Protein AF-A0AAE9DMU1-F1 (afdb_monomer_lite)

Radius of gyration: 23.99 Å; chains: 1; bounding box: 68×80×58 Å

InterPro domains:
  IPR036420 BRCT domain superfamily [G3DSA:3.40.50.10190] (136-250)

Structure (mmCIF, N/CA/C/O backbone):
data_AF-A0AAE9DMU1-F1
#
_entry.id   AF-A0AAE9DMU1-F1
#
loop_
_atom_site.group_PDB
_atom_site.id
_atom_site.type_symbol
_atom_site.label_atom_id
_atom_site.label_alt_id
_atom_site.label_comp_id
_atom_site.label_asym_id
_atom_site.label_entity_id
_atom_site.label_seq_id
_atom_site.pdbx_PDB_ins_code
_atom_site.Cartn_x
_atom_site.Cartn_y
_atom_site.Cartn_z
_atom_site.occupancy
_atom_site.B_iso_or_equiv
_atom_site.auth_seq_id
_atom_site.auth_comp_id
_atom_site.auth_asym_id
_atom_site.auth_atom_id
_atom_site.pdbx_PDB_model_num
ATOM 1 N N . MET A 1 1 ? 29.913 2.853 -3.279 1.00 43.22 1 MET A N 1
ATOM 2 C CA . MET A 1 1 ? 29.514 1.480 -3.676 1.00 43.22 1 MET A CA 1
ATOM 3 C C . MET A 1 1 ? 28.508 1.558 -4.819 1.00 43.22 1 MET A C 1
ATOM 5 O O . MET A 1 1 ? 27.731 2.508 -4.817 1.00 43.22 1 MET A O 1
ATOM 9 N N . PRO A 1 2 ? 28.473 0.599 -5.762 1.00 55.91 2 PRO A N 1
ATOM 10 C CA . PRO A 1 2 ? 27.392 0.517 -6.746 1.00 55.91 2 PRO A CA 1
ATOM 11 C C . PRO A 1 2 ? 26.054 0.202 -6.055 1.00 55.91 2 PRO A C 1
ATOM 13 O O . PRO A 1 2 ? 25.999 -0.656 -5.173 1.00 55.91 2 PRO A O 1
ATOM 16 N N . ARG A 1 3 ? 24.965 0.873 -6.457 1.00 62.94 3 ARG A N 1
ATOM 17 C CA . ARG A 1 3 ? 23.624 0.640 -5.888 1.00 62.94 3 ARG A CA 1
ATOM 18 C C . ARG A 1 3 ? 23.168 -0.820 -6.133 1.00 62.94 3 ARG A C 1
ATOM 20 O O . ARG A 1 3 ? 23.298 -1.320 -7.261 1.00 62.94 3 ARG A O 1
ATOM 27 N N . PRO A 1 4 ? 22.603 -1.520 -5.128 1.00 76.00 4 PRO A N 1
ATOM 28 C CA . PRO A 1 4 ? 22.233 -2.935 -5.223 1.00 76.00 4 PRO A CA 1
ATOM 29 C C . PRO A 1 4 ? 20.878 -3.130 -5.925 1.00 76.00 4 PRO A C 1
ATOM 31 O O . PRO A 1 4 ? 19.905 -3.589 -5.332 1.00 76.00 4 PRO A O 1
ATOM 34 N N . TYR A 1 5 ? 20.795 -2.756 -7.202 1.00 87.56 5 TYR A N 1
ATOM 35 C CA . TYR A 1 5 ? 19.561 -2.873 -7.980 1.00 87.56 5 TYR A CA 1
ATOM 36 C C . TYR A 1 5 ? 19.026 -4.314 -8.040 1.00 87.56 5 TYR A C 1
ATOM 38 O O . TYR A 1 5 ? 19.740 -5.234 -8.443 1.00 87.56 5 TYR A O 1
ATOM 46 N N . LYS A 1 6 ? 17.743 -4.474 -7.705 1.00 95.06 6 LYS A N 1
ATOM 47 C CA . LYS A 1 6 ? 16.915 -5.661 -7.955 1.00 95.06 6 LYS A CA 1
ATOM 48 C C . LYS A 1 6 ? 15.568 -5.166 -8.463 1.00 95.06 6 LYS A C 1
ATOM 50 O O . LYS A 1 6 ? 14.914 -4.386 -7.774 1.00 95.06 6 LYS A O 1
ATOM 55 N N . ILE A 1 7 ? 15.180 -5.579 -9.662 1.00 96.00 7 ILE A N 1
ATOM 56 C CA . ILE A 1 7 ? 14.061 -4.989 -10.398 1.00 96.00 7 ILE A CA 1
ATOM 57 C C . ILE A 1 7 ? 13.009 -6.059 -10.654 1.00 96.00 7 ILE A C 1
ATOM 59 O O . ILE A 1 7 ? 13.339 -7.139 -11.135 1.00 96.00 7 ILE A O 1
ATOM 63 N N . LEU A 1 8 ? 11.748 -5.752 -10.367 1.00 98.00 8 LEU A N 1
ATOM 64 C CA . LEU A 1 8 ? 10.608 -6.555 -10.795 1.00 98.00 8 LEU A CA 1
ATOM 65 C C . LEU A 1 8 ? 9.917 -5.855 -11.966 1.00 98.00 8 LEU A C 1
ATOM 67 O O . LEU A 1 8 ? 9.305 -4.808 -11.778 1.00 98.00 8 LEU A O 1
ATOM 71 N N . ALA A 1 9 ? 9.973 -6.439 -13.160 1.00 97.75 9 ALA A N 1
ATOM 72 C CA . ALA A 1 9 ? 9.059 -6.094 -14.241 1.00 97.75 9 ALA A CA 1
ATOM 73 C C . ALA A 1 9 ? 7.752 -6.864 -14.019 1.00 97.75 9 ALA A C 1
ATOM 75 O O . ALA A 1 9 ? 7.707 -8.078 -14.219 1.00 97.75 9 ALA A O 1
ATOM 76 N N . VAL A 1 10 ? 6.702 -6.181 -13.554 1.00 97.38 10 VAL A N 1
ATOM 77 C CA . VAL A 1 10 ? 5.435 -6.819 -13.143 1.00 97.38 10 VAL A CA 1
ATOM 78 C C . VAL A 1 10 ? 4.794 -7.579 -14.300 1.00 97.38 10 VAL A C 1
ATOM 80 O O . VAL A 1 10 ? 4.334 -8.706 -14.124 1.00 97.38 10 VAL A O 1
ATOM 83 N N . ARG A 1 11 ? 4.823 -6.985 -15.495 1.00 95.88 11 ARG A N 1
ATOM 84 C CA . ARG A 1 11 ? 4.491 -7.660 -16.748 1.00 95.88 11 ARG A CA 1
ATOM 85 C C . ARG A 1 11 ? 5.746 -8.289 -17.356 1.00 95.88 11 ARG A C 1
ATOM 87 O O . ARG A 1 11 ? 6.745 -7.589 -17.517 1.00 95.88 11 ARG A O 1
ATOM 94 N N . PRO A 1 12 ? 5.721 -9.578 -17.737 1.00 93.81 12 PRO A N 1
ATOM 95 C CA . PRO A 1 12 ? 6.843 -10.197 -18.434 1.00 93.81 12 PRO A CA 1
ATOM 96 C C . PRO A 1 12 ? 6.955 -9.709 -19.887 1.00 93.81 12 PRO A C 1
ATOM 98 O O . PRO A 1 12 ? 8.005 -9.867 -20.502 1.00 93.81 12 PRO A O 1
ATOM 101 N N . ASP A 1 13 ? 5.890 -9.127 -20.439 1.00 93.44 13 ASP A N 1
ATOM 102 C CA . ASP A 1 13 ? 5.704 -8.726 -21.835 1.00 93.44 13 ASP A CA 1
ATOM 103 C C . ASP A 1 13 ? 5.772 -7.202 -22.057 1.00 93.44 13 ASP A C 1
ATOM 105 O O . ASP A 1 13 ? 5.478 -6.734 -23.151 1.00 93.44 13 ASP A O 1
ATOM 109 N N . CYS A 1 14 ? 6.206 -6.415 -21.063 1.00 92.69 14 CYS A N 1
ATOM 110 C CA . CYS A 1 14 ? 6.366 -4.960 -21.218 1.00 92.69 14 CYS A CA 1
ATOM 111 C C . CYS A 1 14 ? 7.484 -4.541 -22.194 1.00 92.69 14 CYS A C 1
ATOM 113 O O . CYS A 1 14 ? 7.560 -3.373 -22.555 1.00 92.69 14 CYS A O 1
ATOM 115 N N . LEU A 1 15 ? 8.321 -5.488 -22.636 1.00 94.12 15 LEU A N 1
ATOM 116 C CA . LEU A 1 15 ? 9.309 -5.338 -23.707 1.00 94.12 15 LEU A CA 1
ATOM 117 C C . LEU A 1 15 ? 9.320 -6.583 -24.602 1.00 94.12 15 LEU A C 1
ATOM 119 O O . LEU A 1 15 ? 9.148 -7.711 -24.116 1.00 94.12 15 LEU A O 1
ATOM 123 N N . THR A 1 16 ? 9.633 -6.397 -25.884 1.00 94.56 16 THR A N 1
ATOM 124 C CA . THR A 1 16 ? 9.900 -7.492 -26.833 1.00 94.56 16 THR A CA 1
ATOM 125 C C . THR A 1 16 ? 11.158 -8.289 -26.461 1.00 94.56 16 THR A C 1
ATOM 127 O O . THR A 1 16 ? 11.974 -7.883 -25.624 1.00 94.56 16 THR A O 1
ATOM 130 N N . THR A 1 17 ? 11.333 -9.455 -27.084 1.00 94.06 17 THR A N 1
ATOM 131 C CA . THR A 1 17 ? 12.520 -10.304 -26.899 1.00 94.06 17 THR A CA 1
ATOM 132 C C . THR A 1 17 ? 13.799 -9.596 -27.364 1.00 94.06 17 THR A C 1
ATOM 134 O O . THR A 1 17 ? 14.864 -9.768 -26.767 1.00 94.06 17 THR A O 1
ATOM 137 N N . GLU A 1 18 ? 13.683 -8.752 -28.383 1.00 94.38 18 GLU A N 1
ATOM 138 C CA . GLU A 1 18 ? 14.750 -7.994 -29.032 1.00 94.38 18 GLU A CA 1
ATOM 139 C C . GLU A 1 18 ? 15.183 -6.841 -28.123 1.00 94.38 18 GLU A C 1
ATOM 141 O O . GLU A 1 18 ? 16.350 -6.769 -27.736 1.00 94.38 18 GLU A O 1
ATOM 146 N N . GLN A 1 19 ? 14.226 -6.035 -27.648 1.00 94.69 19 GLN A N 1
ATOM 147 C CA . GLN A 1 19 ? 14.472 -4.983 -26.655 1.00 94.69 19 GLN A CA 1
ATOM 148 C C . GLN A 1 19 ? 15.127 -5.546 -25.382 1.00 94.69 19 GLN A C 1
ATOM 150 O O . GLN A 1 19 ? 16.132 -5.022 -24.904 1.00 94.69 19 GLN A O 1
ATOM 155 N N . LYS A 1 20 ? 14.649 -6.686 -24.862 1.00 94.25 20 LYS A N 1
ATOM 156 C CA . LYS A 1 20 ? 15.294 -7.355 -23.715 1.00 94.25 20 LYS A CA 1
ATOM 157 C C . LYS A 1 20 ? 16.748 -7.748 -23.994 1.00 94.25 20 LYS A C 1
ATOM 159 O O . LYS A 1 20 ? 17.564 -7.709 -23.073 1.00 94.25 20 LYS A O 1
ATOM 164 N N . LYS A 1 21 ? 17.101 -8.137 -25.226 1.00 93.19 21 LYS A N 1
ATOM 165 C CA . LYS A 1 21 ? 18.495 -8.438 -25.606 1.00 93.19 21 LYS A CA 1
ATOM 166 C C . LYS A 1 21 ? 19.355 -7.169 -25.651 1.00 93.19 21 LYS A C 1
ATOM 168 O O . LYS A 1 21 ? 20.509 -7.259 -25.228 1.00 93.19 21 LYS A O 1
ATOM 173 N N . MET A 1 22 ? 18.791 -6.035 -26.086 1.00 93.06 22 MET A N 1
ATOM 174 C CA . MET A 1 22 ? 19.455 -4.721 -26.126 1.00 93.06 22 MET A CA 1
ATOM 175 C C . MET A 1 22 ? 19.801 -4.182 -24.730 1.00 93.06 22 MET A C 1
ATOM 177 O O . MET A 1 22 ? 20.853 -3.568 -24.574 1.00 93.06 22 MET A O 1
ATOM 181 N N . ILE A 1 23 ? 18.993 -4.467 -23.695 1.00 91.38 23 ILE A N 1
ATOM 182 C CA . ILE A 1 23 ? 19.337 -4.086 -22.313 1.00 91.38 23 ILE A CA 1
ATOM 183 C C . ILE A 1 23 ? 20.716 -4.670 -21.930 1.00 91.38 23 ILE A C 1
ATOM 185 O O . ILE A 1 23 ? 20.892 -5.905 -21.964 1.00 91.38 23 ILE A O 1
ATOM 189 N N . PRO A 1 24 ? 21.673 -3.827 -21.474 1.00 88.44 24 PRO A N 1
ATOM 190 C CA . PRO A 1 24 ? 23.011 -4.258 -21.090 1.00 88.44 24 PRO A CA 1
ATOM 191 C C . PRO A 1 24 ? 22.994 -5.451 -20.137 1.00 88.44 24 PRO A C 1
ATOM 193 O O . PRO A 1 24 ? 22.255 -5.478 -19.149 1.00 88.44 24 PRO A O 1
ATOM 196 N N . ARG A 1 25 ? 23.861 -6.443 -20.382 1.00 90.38 25 ARG A N 1
ATOM 197 C CA . ARG A 1 25 ? 23.908 -7.701 -19.605 1.00 90.38 25 ARG A CA 1
ATOM 198 C C . ARG A 1 25 ? 24.050 -7.462 -18.091 1.00 90.38 25 ARG A C 1
ATOM 200 O O . ARG A 1 25 ? 23.514 -8.247 -17.307 1.00 90.38 25 ARG A O 1
ATOM 207 N N . ARG A 1 26 ? 24.725 -6.370 -17.689 1.00 88.06 26 ARG A N 1
ATOM 208 C CA . ARG A 1 26 ? 24.891 -5.916 -16.289 1.00 88.06 26 ARG A CA 1
ATOM 209 C C . ARG A 1 26 ? 23.573 -5.503 -15.617 1.00 88.06 26 ARG A C 1
ATOM 211 O O . ARG A 1 26 ? 23.426 -5.701 -14.414 1.00 88.06 26 ARG A O 1
ATOM 218 N N . ILE A 1 27 ? 22.630 -4.962 -16.391 1.00 89.19 27 ILE A N 1
ATOM 219 C CA . ILE A 1 27 ? 21.295 -4.533 -15.952 1.00 89.19 27 ILE A CA 1
ATOM 220 C C . ILE A 1 27 ? 20.307 -5.695 -16.070 1.00 89.19 27 ILE A C 1
ATOM 222 O O . ILE A 1 27 ? 19.664 -6.050 -15.088 1.00 89.19 27 ILE A O 1
ATOM 226 N N . ARG A 1 28 ? 20.242 -6.354 -17.236 1.00 92.06 28 ARG A N 1
ATOM 227 C CA . ARG A 1 28 ? 19.283 -7.438 -17.525 1.00 92.06 28 ARG A CA 1
ATOM 228 C C . ARG A 1 28 ? 19.310 -8.573 -16.495 1.00 92.06 28 ARG A C 1
ATOM 230 O O . ARG A 1 28 ? 18.257 -9.086 -16.137 1.00 92.06 28 ARG A O 1
ATOM 237 N N . ARG A 1 29 ? 20.490 -8.931 -15.973 1.00 92.69 29 ARG A N 1
ATOM 238 C CA . ARG A 1 29 ? 20.654 -9.939 -14.902 1.00 92.69 29 ARG A CA 1
ATOM 239 C C . ARG A 1 29 ? 20.000 -9.565 -13.562 1.00 92.69 29 ARG A C 1
ATOM 241 O O . ARG A 1 29 ? 19.886 -10.427 -12.700 1.00 92.69 29 ARG A O 1
ATOM 248 N N . LYS A 1 30 ? 19.610 -8.303 -13.373 1.00 93.12 30 LYS A N 1
ATOM 249 C CA . LYS A 1 30 ? 18.983 -7.774 -12.152 1.00 93.12 30 LYS A CA 1
ATOM 250 C C . LYS A 1 30 ? 17.455 -7.674 -12.257 1.00 93.12 30 LYS A C 1
ATOM 252 O O . LYS A 1 30 ? 16.833 -7.225 -11.297 1.00 93.12 30 LYS A O 1
ATOM 257 N N . ILE A 1 31 ? 16.868 -8.046 -13.400 1.00 95.50 31 ILE A N 1
ATOM 258 C CA . ILE A 1 31 ? 15.429 -7.944 -13.670 1.00 95.50 31 ILE A CA 1
ATOM 259 C C . ILE A 1 31 ? 14.771 -9.326 -13.557 1.00 95.50 31 ILE A C 1
ATOM 261 O O . ILE A 1 31 ? 15.077 -10.230 -14.336 1.00 95.50 31 ILE A O 1
ATOM 265 N N . THR A 1 32 ? 13.825 -9.463 -12.630 1.00 97.12 32 THR A N 1
ATOM 266 C CA . THR A 1 32 ? 12.819 -10.533 -12.623 1.00 97.12 32 THR A CA 1
ATOM 267 C C . THR A 1 32 ? 11.667 -10.125 -13.537 1.00 97.12 32 THR A C 1
ATOM 269 O O . THR A 1 32 ? 11.121 -9.033 -13.382 1.00 97.12 32 THR A O 1
ATOM 272 N N . TRP A 1 33 ? 11.275 -10.998 -14.465 1.00 96.75 33 TRP A N 1
ATOM 273 C CA . TRP A 1 33 ? 10.170 -10.763 -15.400 1.00 96.75 33 TRP A CA 1
ATOM 274 C C . TRP A 1 33 ? 8.922 -11.535 -14.966 1.00 96.75 33 TRP A C 1
ATOM 276 O O . TRP A 1 33 ? 8.970 -12.757 -14.832 1.00 96.75 33 TRP A O 1
ATOM 286 N N . GLY A 1 34 ? 7.809 -10.822 -14.794 1.00 96.88 34 GLY A N 1
ATOM 287 C CA . GLY A 1 34 ? 6.533 -11.362 -14.334 1.00 96.88 34 GLY A CA 1
ATOM 288 C C . GLY A 1 34 ? 6.413 -11.387 -12.807 1.00 96.88 34 GLY A C 1
ATOM 289 O O . GLY A 1 34 ? 7.148 -12.097 -12.119 1.00 96.88 34 GLY A O 1
ATOM 290 N N . TYR A 1 35 ? 5.438 -10.646 -12.279 1.00 96.75 35 TYR A N 1
ATOM 291 C CA . TYR A 1 35 ? 4.969 -10.813 -10.904 1.00 96.75 35 TYR A CA 1
ATOM 292 C C . TYR A 1 35 ? 4.235 -12.153 -10.746 1.00 96.75 35 TYR A C 1
ATOM 294 O O . TYR A 1 35 ? 3.553 -12.619 -11.661 1.00 96.75 35 TYR A O 1
ATOM 302 N N . LYS A 1 36 ? 4.350 -12.754 -9.561 1.00 94.44 36 LYS A N 1
ATOM 303 C CA . LYS A 1 36 ? 3.524 -13.882 -9.119 1.00 94.44 36 LYS A CA 1
ATOM 304 C C . LYS A 1 36 ? 2.911 -13.533 -7.759 1.00 94.44 36 LYS A C 1
ATOM 306 O O . LYS A 1 36 ? 3.605 -12.894 -6.962 1.00 94.44 36 LYS A O 1
ATOM 311 N N . PRO A 1 37 ? 1.675 -13.975 -7.460 1.00 89.31 37 PRO A N 1
ATOM 312 C CA . PRO A 1 37 ? 1.098 -13.847 -6.125 1.00 89.31 37 PRO A CA 1
ATOM 313 C C . PRO A 1 37 ? 2.065 -14.333 -5.038 1.00 89.31 37 PRO A C 1
ATOM 315 O O . PRO A 1 37 ? 2.832 -15.273 -5.257 1.00 89.31 37 PRO A O 1
ATOM 318 N N . ASN A 1 38 ? 2.025 -13.689 -3.872 1.00 86.94 38 ASN A N 1
ATOM 319 C CA . ASN A 1 38 ? 2.872 -13.987 -2.708 1.00 86.94 38 ASN A CA 1
ATOM 320 C C . ASN A 1 38 ? 4.389 -13.758 -2.903 1.00 86.94 38 ASN A C 1
ATOM 322 O O . ASN A 1 38 ? 5.189 -14.176 -2.065 1.00 86.94 38 ASN A O 1
ATOM 326 N N . MET A 1 39 ? 4.823 -13.067 -3.967 1.00 94.44 39 MET A N 1
ATOM 327 C CA . MET A 1 39 ? 6.196 -12.553 -4.040 1.00 94.44 39 MET A CA 1
ATOM 328 C C . MET A 1 39 ? 6.446 -11.497 -2.954 1.00 94.44 39 MET A C 1
ATOM 330 O O . MET A 1 39 ? 5.755 -10.484 -2.892 1.00 94.44 39 MET A O 1
ATOM 334 N N . ASP A 1 40 ? 7.504 -11.685 -2.164 1.00 94.44 40 ASP A N 1
ATOM 335 C CA . ASP A 1 40 ? 8.000 -10.670 -1.231 1.00 94.44 40 ASP A CA 1
ATOM 336 C C . ASP A 1 40 ? 8.579 -9.468 -1.996 1.00 94.44 40 ASP A C 1
ATOM 338 O O . ASP A 1 40 ? 9.704 -9.499 -2.509 1.00 94.44 40 ASP A O 1
ATOM 342 N N . LEU A 1 41 ? 7.783 -8.401 -2.068 1.00 95.88 41 LEU A N 1
ATOM 343 C CA . LEU A 1 41 ? 8.114 -7.175 -2.788 1.00 95.88 41 LEU A CA 1
ATOM 344 C C . LEU A 1 41 ? 9.272 -6.388 -2.151 1.00 95.88 41 LEU A C 1
ATOM 346 O O . LEU A 1 41 ? 9.932 -5.623 -2.852 1.00 95.88 41 LEU A O 1
ATOM 350 N N . ASN A 1 42 ? 9.582 -6.596 -0.864 1.00 93.56 42 ASN A N 1
ATOM 351 C CA . ASN A 1 42 ? 10.673 -5.883 -0.184 1.00 93.56 42 ASN A CA 1
ATOM 352 C C . ASN A 1 42 ? 12.070 -6.367 -0.610 1.00 93.56 42 ASN A C 1
ATOM 354 O O . ASN A 1 42 ? 13.064 -5.701 -0.325 1.00 93.56 42 ASN A O 1
ATOM 358 N N . LYS A 1 43 ? 12.165 -7.496 -1.327 1.00 94.31 43 LYS A N 1
ATOM 359 C CA . LYS A 1 43 ? 13.419 -7.972 -1.940 1.00 94.31 43 LYS A CA 1
ATOM 360 C C . LYS A 1 43 ? 13.836 -7.174 -3.175 1.00 94.31 43 LYS A C 1
ATOM 362 O O . LYS A 1 43 ? 14.975 -7.332 -3.623 1.00 94.31 43 LYS A O 1
ATOM 367 N N . TYR A 1 44 ? 12.947 -6.353 -3.729 1.00 96.25 44 TYR A N 1
ATOM 368 C CA . TYR A 1 44 ? 13.211 -5.510 -4.890 1.00 96.25 44 TYR A CA 1
ATOM 369 C C . TYR A 1 44 ? 13.514 -4.076 -4.460 1.00 96.25 44 TYR A C 1
ATOM 371 O O . TYR A 1 44 ? 12.929 -3.560 -3.513 1.00 96.25 44 TYR A O 1
ATOM 379 N N . THR A 1 45 ? 14.416 -3.412 -5.181 1.00 94.81 45 THR A N 1
ATOM 380 C CA . THR A 1 45 ? 14.634 -1.968 -5.030 1.00 94.81 45 THR A CA 1
ATOM 381 C C . THR A 1 45 ? 13.748 -1.161 -5.972 1.00 94.81 45 THR A C 1
ATOM 383 O O . THR A 1 45 ? 13.440 -0.016 -5.661 1.00 94.81 45 THR A O 1
ATOM 386 N N . HIS A 1 46 ? 13.316 -1.749 -7.094 1.00 96.50 46 HIS A N 1
ATOM 387 C CA . HIS A 1 46 ? 12.424 -1.117 -8.068 1.00 96.50 46 HIS A CA 1
ATOM 388 C C . HIS A 1 46 ? 11.354 -2.107 -8.549 1.00 96.50 46 HIS A C 1
ATOM 390 O O . HIS A 1 46 ? 11.659 -3.268 -8.830 1.00 96.50 46 HIS A O 1
ATOM 396 N N . ILE A 1 47 ? 10.115 -1.642 -8.689 1.00 98.06 47 ILE A N 1
ATOM 397 C CA . ILE A 1 47 ? 8.999 -2.387 -9.286 1.00 98.06 47 ILE A CA 1
ATOM 398 C C . ILE A 1 47 ? 8.479 -1.568 -10.468 1.00 98.06 47 ILE A C 1
ATOM 400 O O . ILE A 1 47 ? 7.977 -0.463 -10.283 1.00 98.06 47 ILE A O 1
ATOM 404 N N . VAL A 1 48 ? 8.604 -2.111 -11.678 1.00 97.56 48 VAL A N 1
ATOM 405 C CA . VAL A 1 48 ? 8.102 -1.504 -12.914 1.00 97.56 48 VAL A CA 1
ATOM 406 C C . VAL A 1 48 ? 6.650 -1.927 -13.115 1.00 97.56 48 VAL A C 1
ATOM 408 O O . VAL A 1 48 ? 6.380 -3.101 -13.392 1.00 97.56 48 VAL A O 1
ATOM 411 N N . VAL A 1 49 ? 5.721 -0.987 -12.940 1.00 97.62 49 VAL A N 1
ATOM 412 C CA . VAL A 1 49 ? 4.272 -1.234 -12.980 1.00 97.62 49 VAL A CA 1
ATOM 413 C C . VAL A 1 49 ? 3.679 -0.961 -14.368 1.00 97.62 49 VAL A C 1
ATOM 415 O O . VAL A 1 49 ? 4.121 -0.034 -15.047 1.00 97.62 49 VAL A O 1
ATOM 418 N N . PRO A 1 50 ? 2.657 -1.727 -14.804 1.00 95.88 50 PRO A N 1
ATOM 419 C CA . PRO A 1 50 ? 2.046 -1.531 -16.114 1.00 95.88 50 PRO A CA 1
ATOM 420 C C . PRO A 1 50 ? 1.376 -0.169 -16.294 1.00 95.88 50 PRO A C 1
ATOM 422 O O . PRO A 1 50 ? 0.804 0.368 -15.344 1.00 95.88 50 PRO A O 1
ATOM 425 N N . LYS A 1 51 ? 1.314 0.315 -17.544 1.00 93.88 51 LYS A N 1
ATOM 426 C CA . LYS A 1 51 ? 0.678 1.595 -17.929 1.00 93.88 51 LYS A CA 1
ATOM 427 C C . LYS A 1 51 ? -0.724 1.841 -17.344 1.00 93.88 51 LYS A C 1
ATOM 429 O O . LYS A 1 51 ? -1.065 2.991 -17.105 1.00 93.88 51 LYS A O 1
ATOM 434 N N . LYS A 1 52 ? -1.516 0.801 -17.031 1.00 94.69 52 LYS A N 1
ATOM 435 C CA . LYS A 1 52 ? -2.835 0.946 -16.366 1.00 94.69 52 LYS A CA 1
ATOM 436 C C . LYS A 1 52 ? -2.784 1.578 -14.961 1.00 94.69 52 LYS A C 1
ATOM 438 O O . LYS A 1 52 ? -3.815 2.032 -14.477 1.00 94.69 52 LYS A O 1
ATOM 443 N N . TYR A 1 53 ? -1.620 1.571 -14.307 1.00 96.25 53 TYR A N 1
ATOM 444 C CA . TYR A 1 53 ? -1.379 2.211 -13.008 1.00 96.25 53 TYR A CA 1
ATOM 445 C C . TYR A 1 53 ? -0.776 3.612 -13.135 1.00 96.25 53 TYR A C 1
ATOM 447 O O . TYR A 1 53 ? -0.502 4.250 -12.126 1.00 96.25 53 TYR A O 1
ATOM 455 N N . MET A 1 54 ? -0.530 4.093 -14.352 1.00 92.19 54 MET A N 1
ATOM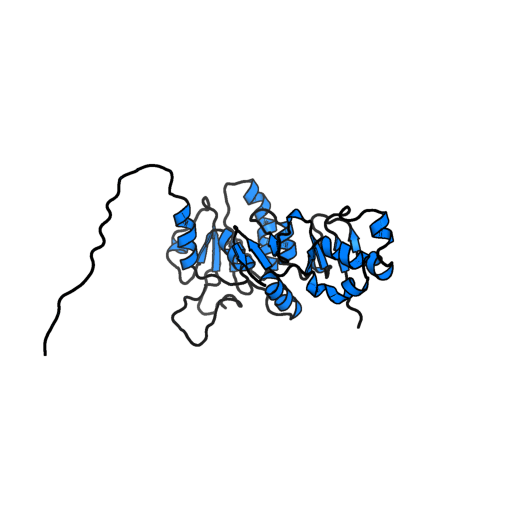 456 C CA . MET A 1 54 ? 0.109 5.380 -14.592 1.00 92.19 54 MET A CA 1
ATOM 457 C C . MET A 1 54 ? -0.914 6.402 -15.078 1.00 92.19 54 MET A C 1
ATOM 459 O O . MET A 1 54 ? -1.764 6.100 -15.918 1.00 92.19 54 MET A O 1
ATOM 463 N N . LYS A 1 55 ? -0.768 7.641 -14.616 1.00 88.88 55 LYS A N 1
ATOM 464 C CA . LYS A 1 55 ? -1.352 8.824 -15.255 1.00 88.88 55 LYS A CA 1
ATOM 465 C C . LYS A 1 55 ? -0.223 9.728 -15.766 1.00 88.88 55 LYS A C 1
ATOM 467 O O . LYS A 1 55 ? 0.951 9.357 -15.716 1.00 88.88 55 LYS A O 1
ATOM 472 N N . LYS A 1 56 ? -0.571 10.905 -16.295 1.00 83.50 56 LYS A N 1
ATOM 473 C CA . LYS A 1 56 ? 0.410 11.953 -16.625 1.00 83.50 56 LYS A CA 1
ATOM 474 C C . LYS A 1 56 ? 1.197 12.368 -15.370 1.00 83.50 56 LYS A C 1
ATOM 476 O O . LYS A 1 56 ? 0.793 12.046 -14.256 1.00 83.50 56 LYS A O 1
ATOM 481 N N . GLU A 1 57 ? 2.310 13.076 -15.571 1.00 84.00 57 GLU A N 1
ATOM 482 C CA . GLU A 1 57 ? 3.064 13.730 -14.485 1.00 84.00 57 GLU A CA 1
ATOM 483 C C . GLU A 1 57 ? 3.462 12.754 -13.362 1.00 84.00 57 GLU A C 1
ATOM 485 O O . GLU A 1 57 ? 3.147 12.964 -12.197 1.00 84.00 57 GLU A O 1
ATOM 490 N N . ASN A 1 58 ? 4.103 11.632 -13.719 1.00 93.31 58 ASN A N 1
ATOM 491 C CA . ASN A 1 58 ? 4.669 10.657 -12.773 1.00 93.31 58 ASN A CA 1
ATOM 492 C C . ASN A 1 58 ? 3.711 10.241 -11.628 1.00 93.31 58 ASN A C 1
ATOM 494 O O . ASN A 1 58 ? 4.130 10.012 -10.488 1.00 93.31 58 ASN A O 1
ATOM 498 N N . THR A 1 59 ? 2.413 10.149 -11.932 1.00 96.88 59 THR A N 1
ATOM 499 C CA . THR A 1 59 ? 1.356 9.858 -10.958 1.00 96.88 59 THR A CA 1
ATOM 500 C C . THR A 1 59 ? 0.978 8.379 -10.976 1.00 96.88 59 THR A C 1
ATOM 502 O O . THR A 1 59 ? 0.634 7.827 -12.025 1.00 96.88 59 THR A O 1
ATOM 505 N N . LEU A 1 60 ? 1.009 7.749 -9.798 1.00 97.94 60 LEU A N 1
ATOM 506 C CA . LEU A 1 60 ? 0.529 6.388 -9.571 1.00 97.94 60 LEU A CA 1
ATOM 507 C C . LEU A 1 60 ? -0.975 6.385 -9.264 1.00 97.94 60 LEU A C 1
ATOM 509 O O . LEU A 1 60 ? -1.402 6.982 -8.281 1.00 97.94 60 LEU A O 1
ATOM 513 N N . LEU A 1 61 ? -1.767 5.654 -10.044 1.00 97.12 61 LEU A N 1
ATOM 514 C CA . LEU A 1 61 ? -3.187 5.422 -9.784 1.00 97.12 61 LEU A CA 1
ATOM 515 C C . LEU A 1 61 ? -3.383 4.238 -8.822 1.00 97.12 61 LEU A C 1
ATOM 517 O O . LEU A 1 61 ? -2.971 3.116 -9.126 1.00 97.12 61 LEU A O 1
ATOM 521 N N . VAL A 1 62 ? -4.076 4.472 -7.705 1.00 96.19 62 VAL A N 1
ATOM 522 C CA . VAL A 1 62 ? -4.457 3.443 -6.721 1.00 96.19 62 VAL A CA 1
ATOM 523 C C . VAL A 1 62 ? -5.980 3.389 -6.523 1.00 96.19 62 VAL A C 1
ATOM 525 O O . VAL A 1 62 ? -6.679 4.389 -6.693 1.00 96.19 62 VAL A O 1
ATOM 528 N N . LYS A 1 63 ? -6.517 2.202 -6.204 1.00 94.00 63 LYS A N 1
ATOM 529 C CA . LYS A 1 63 ? -7.966 1.923 -6.099 1.00 94.00 63 LYS A CA 1
ATOM 530 C C . LYS A 1 63 ? -8.284 0.992 -4.929 1.00 94.00 63 LYS A C 1
ATOM 532 O O . LYS A 1 63 ? -7.447 0.174 -4.563 1.00 94.00 63 LYS A O 1
ATOM 537 N N . ASP A 1 64 ? -9.495 1.087 -4.388 1.00 89.81 64 ASP A N 1
ATOM 538 C CA . ASP A 1 64 ? -9.998 0.353 -3.213 1.00 89.81 64 ASP A CA 1
ATOM 539 C C . ASP A 1 64 ? -9.886 -1.181 -3.277 1.00 89.81 64 ASP A C 1
ATOM 541 O O . ASP A 1 64 ? -9.974 -1.845 -2.246 1.00 89.81 64 ASP A O 1
ATOM 545 N N . ASP A 1 65 ? -9.775 -1.764 -4.469 1.00 89.12 65 ASP A N 1
ATOM 546 C CA . ASP A 1 65 ? -9.891 -3.205 -4.701 1.00 89.12 65 ASP A CA 1
ATOM 547 C C . ASP A 1 65 ? -8.621 -3.861 -5.274 1.00 89.12 65 ASP A C 1
ATOM 549 O O . ASP A 1 65 ? -8.540 -5.098 -5.294 1.00 89.12 65 ASP A O 1
ATOM 553 N N . ASP A 1 66 ? -7.629 -3.059 -5.682 1.00 94.12 66 ASP A N 1
ATOM 554 C CA . ASP A 1 66 ? -6.356 -3.498 -6.269 1.00 94.12 66 ASP A CA 1
ATOM 555 C C . ASP A 1 66 ? -5.285 -3.691 -5.182 1.00 94.12 66 ASP A C 1
ATOM 557 O O . ASP A 1 66 ? -4.421 -2.849 -4.939 1.00 94.12 66 ASP A O 1
ATOM 561 N N . LEU A 1 67 ? -5.362 -4.829 -4.492 1.00 95.00 67 LEU A N 1
ATOM 562 C CA . LEU A 1 67 ? -4.455 -5.200 -3.398 1.00 95.00 67 LEU A CA 1
ATOM 563 C C . LEU A 1 67 ? -2.974 -5.147 -3.809 1.00 95.00 67 LEU A C 1
ATOM 565 O O . LEU A 1 67 ? -2.124 -4.736 -3.020 1.00 95.00 67 LEU A O 1
ATOM 569 N N . PHE A 1 68 ? -2.670 -5.519 -5.056 1.00 96.12 68 PHE A N 1
ATOM 570 C CA . PHE A 1 68 ? -1.310 -5.542 -5.584 1.00 96.12 68 PHE A CA 1
ATOM 571 C C . PHE A 1 68 ? -0.661 -4.152 -5.566 1.00 96.12 68 PHE A C 1
ATOM 573 O O . PHE A 1 68 ? 0.466 -4.011 -5.084 1.00 96.12 68 PHE A O 1
ATOM 580 N N . ILE A 1 69 ? -1.355 -3.108 -6.035 1.00 97.06 69 ILE A N 1
ATOM 581 C CA . ILE A 1 69 ? -0.736 -1.779 -6.076 1.00 97.06 69 ILE A CA 1
ATOM 582 C C . ILE A 1 69 ? -0.530 -1.195 -4.672 1.00 97.06 69 ILE A C 1
ATOM 584 O O . ILE A 1 69 ? 0.489 -0.548 -4.425 1.00 97.06 69 ILE A O 1
ATOM 588 N N . TRP A 1 70 ? -1.400 -1.516 -3.708 1.00 97.69 70 TRP A N 1
ATOM 589 C CA . TRP A 1 70 ? -1.181 -1.152 -2.303 1.00 97.69 70 TRP A CA 1
ATOM 590 C C . TRP A 1 70 ? -0.014 -1.912 -1.660 1.00 97.69 70 TRP A C 1
ATOM 592 O O . TRP A 1 70 ? 0.757 -1.300 -0.917 1.00 97.69 70 TRP A O 1
ATOM 602 N N . GLN A 1 71 ? 0.199 -3.190 -2.000 1.00 97.06 71 GLN A N 1
ATOM 603 C CA . GLN A 1 71 ? 1.424 -3.916 -1.631 1.00 97.06 71 GLN A CA 1
ATOM 604 C C . GLN A 1 71 ? 2.672 -3.225 -2.215 1.00 97.06 71 GLN A C 1
ATOM 606 O O . GLN A 1 71 ? 3.672 -3.063 -1.510 1.00 97.06 71 GLN A O 1
ATOM 611 N N . CYS A 1 72 ? 2.623 -2.744 -3.465 1.00 97.56 72 CYS A N 1
ATOM 612 C CA . CYS A 1 72 ? 3.715 -1.954 -4.042 1.00 97.56 72 CYS A CA 1
ATOM 613 C C . CYS A 1 72 ? 3.962 -0.653 -3.261 1.00 97.56 72 CYS A C 1
ATOM 615 O O . CYS A 1 72 ? 5.122 -0.341 -2.972 1.00 97.56 72 CYS A O 1
ATOM 617 N N . VAL A 1 73 ? 2.916 0.087 -2.873 1.00 97.75 73 VAL A N 1
ATOM 618 C CA . VAL A 1 73 ? 3.047 1.316 -2.062 1.00 97.75 73 VAL A CA 1
ATOM 619 C C . VAL A 1 73 ? 3.658 1.011 -0.686 1.00 97.75 73 VAL A C 1
ATOM 621 O O . VAL A 1 73 ? 4.594 1.704 -0.290 1.00 97.75 73 VAL A O 1
ATOM 624 N N . ALA A 1 74 ? 3.229 -0.062 -0.012 1.00 96.38 74 ALA A N 1
ATOM 625 C CA . ALA A 1 74 ? 3.748 -0.486 1.298 1.00 96.38 74 ALA A CA 1
ATOM 626 C C . ALA A 1 74 ? 5.202 -1.005 1.275 1.00 96.38 74 ALA A C 1
ATOM 628 O O . ALA A 1 74 ? 5.905 -0.955 2.292 1.00 96.38 74 ALA A O 1
ATOM 629 N N . SER A 1 75 ? 5.648 -1.527 0.127 1.00 96.00 75 SER A N 1
ATOM 630 C CA . SER A 1 75 ? 6.988 -2.102 -0.034 1.00 96.00 75 SER A CA 1
ATOM 631 C C . SER A 1 75 ? 8.110 -1.057 0.041 1.00 96.00 75 SER A C 1
ATOM 633 O O . SER A 1 75 ? 7.897 0.133 -0.201 1.00 96.00 75 SER A O 1
ATOM 635 N N . LEU A 1 76 ? 9.340 -1.510 0.294 1.00 93.62 76 LEU A N 1
ATOM 636 C CA . LEU A 1 76 ? 10.539 -0.666 0.202 1.00 93.62 76 LEU A CA 1
ATOM 637 C C . LEU A 1 76 ? 10.914 -0.264 -1.237 1.00 93.62 76 LEU A C 1
ATOM 639 O O . LEU A 1 76 ? 11.746 0.622 -1.413 1.00 93.62 76 LEU A O 1
ATOM 643 N N . ALA A 1 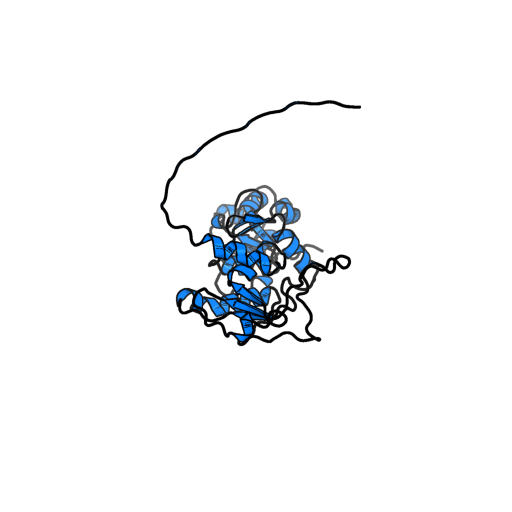77 ? 10.338 -0.884 -2.269 1.00 95.69 77 ALA A N 1
ATOM 644 C CA . ALA A 1 77 ? 10.733 -0.623 -3.648 1.00 95.69 77 ALA A CA 1
ATOM 645 C C . ALA A 1 77 ? 10.233 0.738 -4.161 1.00 95.69 77 ALA A C 1
ATOM 647 O O . ALA A 1 77 ? 9.095 1.138 -3.889 1.00 95.69 77 ALA A O 1
ATOM 648 N N . ASN A 1 78 ? 11.051 1.406 -4.975 1.00 96.00 78 ASN A N 1
ATOM 649 C CA . ASN A 1 78 ? 10.611 2.509 -5.827 1.00 96.00 78 ASN A CA 1
ATOM 650 C C . ASN A 1 78 ? 9.651 1.984 -6.898 1.00 96.00 78 ASN A C 1
ATOM 652 O O . ASN A 1 78 ? 9.871 0.911 -7.464 1.00 96.00 78 ASN A O 1
ATOM 656 N N . ILE A 1 79 ? 8.590 2.737 -7.182 1.00 97.50 79 ILE A N 1
ATOM 657 C CA . ILE A 1 79 ? 7.596 2.352 -8.185 1.00 97.50 79 ILE A CA 1
ATOM 658 C C . ILE A 1 79 ? 7.912 3.109 -9.473 1.00 97.50 79 ILE A C 1
ATOM 660 O O . ILE A 1 79 ? 7.986 4.337 -9.478 1.00 97.50 79 ILE A O 1
ATOM 664 N N . MET A 1 80 ? 8.134 2.357 -10.545 1.00 96.62 80 MET A N 1
ATOM 665 C CA . MET A 1 80 ? 8.648 2.853 -11.818 1.00 96.62 80 MET A CA 1
ATOM 666 C C . MET A 1 80 ? 7.621 2.640 -12.936 1.00 96.62 80 MET A C 1
ATOM 668 O O . MET A 1 80 ? 6.947 1.608 -12.950 1.00 96.62 80 MET A O 1
ATOM 672 N N . PRO A 1 81 ? 7.516 3.560 -13.901 1.00 95.56 81 PRO A N 1
ATOM 673 C CA . PRO A 1 81 ? 6.716 3.378 -15.100 1.00 95.56 81 PRO A CA 1
ATOM 674 C C . PRO A 1 81 ? 7.398 2.421 -16.086 1.00 95.56 81 PRO A C 1
ATOM 676 O O . PRO A 1 81 ? 8.626 2.349 -16.136 1.00 95.56 81 PRO A O 1
ATOM 679 N N . GLU A 1 82 ? 6.620 1.750 -16.944 1.00 93.00 82 GLU A N 1
ATOM 680 C CA . GLU A 1 82 ? 7.169 0.974 -18.077 1.00 93.00 82 GLU A CA 1
ATOM 681 C C . GLU A 1 82 ? 8.101 1.824 -18.966 1.00 93.00 82 GLU A C 1
ATOM 683 O O . GLU A 1 82 ? 9.105 1.308 -19.450 1.00 93.00 82 GLU A O 1
ATOM 688 N N . THR A 1 83 ? 7.850 3.134 -19.092 1.00 91.50 83 THR A N 1
ATOM 689 C CA . THR A 1 83 ? 8.682 4.073 -19.872 1.00 91.50 83 THR A CA 1
ATOM 690 C C . THR A 1 83 ? 10.095 4.288 -19.322 1.00 91.50 83 THR A C 1
ATOM 692 O O . THR A 1 83 ? 10.951 4.823 -20.022 1.00 91.50 83 THR A O 1
ATOM 695 N N . TRP A 1 84 ? 10.395 3.840 -18.097 1.00 93.38 84 TRP A N 1
ATOM 696 C CA . TRP A 1 84 ? 11.779 3.802 -17.613 1.00 93.38 84 TRP A CA 1
ATOM 697 C C . TRP A 1 84 ? 12.624 2.777 -18.384 1.00 93.38 84 TRP A C 1
ATOM 699 O O . TRP A 1 84 ? 13.821 2.991 -18.576 1.00 93.38 84 TRP A O 1
ATOM 709 N N . PHE A 1 85 ? 12.020 1.688 -18.878 1.00 92.69 85 PHE A N 1
ATOM 710 C CA . PHE A 1 85 ? 12.738 0.761 -19.751 1.00 92.69 85 PHE A CA 1
ATOM 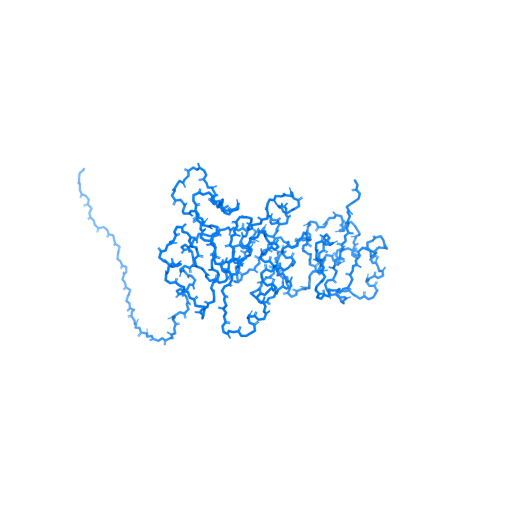711 C C . PHE A 1 85 ? 13.049 1.370 -21.117 1.00 92.69 85 PHE A C 1
ATOM 713 O O . PHE A 1 85 ? 14.137 1.115 -21.623 1.00 92.69 85 PHE A O 1
ATOM 720 N N . ASP A 1 86 ? 12.158 2.196 -21.670 1.00 90.69 86 ASP A N 1
ATOM 721 C CA . ASP A 1 86 ? 12.409 2.912 -22.926 1.00 90.69 86 ASP A CA 1
ATOM 722 C C . ASP A 1 86 ? 13.661 3.805 -22.781 1.00 90.69 86 ASP A C 1
ATOM 724 O O . ASP A 1 86 ? 14.607 3.679 -23.556 1.00 90.69 86 ASP A O 1
ATOM 728 N N . ALA A 1 87 ? 13.761 4.573 -21.689 1.00 90.88 87 ALA A N 1
ATOM 729 C CA . ALA A 1 87 ? 14.949 5.378 -21.382 1.00 90.88 87 ALA A CA 1
ATOM 730 C C . ALA A 1 87 ? 16.233 4.535 -21.184 1.00 90.88 87 ALA A C 1
ATOM 732 O O . ALA A 1 87 ? 17.305 4.913 -21.651 1.00 90.88 87 ALA A O 1
ATOM 733 N N . ILE A 1 88 ? 16.149 3.362 -20.538 1.00 90.81 88 ILE A N 1
ATOM 734 C CA . ILE A 1 88 ? 17.296 2.436 -20.390 1.00 90.81 88 ILE A CA 1
ATOM 735 C C . ILE A 1 88 ? 17.764 1.873 -21.746 1.00 90.81 88 ILE A C 1
ATOM 737 O O . ILE A 1 88 ? 18.946 1.547 -21.889 1.00 90.81 88 ILE A O 1
ATOM 741 N N . LEU A 1 89 ? 16.863 1.727 -22.725 1.00 91.38 89 LEU A N 1
ATOM 742 C CA . LEU A 1 89 ? 17.203 1.289 -24.083 1.00 91.38 89 LEU A CA 1
ATOM 743 C C . LEU A 1 89 ? 17.894 2.396 -24.892 1.00 91.38 89 LEU A C 1
ATOM 745 O O . LEU A 1 89 ? 18.756 2.079 -25.709 1.00 91.38 89 LEU A O 1
ATOM 749 N N . GLU A 1 90 ? 17.555 3.664 -24.645 1.00 90.44 90 GLU A N 1
ATOM 750 C CA . GLU A 1 90 ? 18.224 4.829 -25.243 1.00 90.44 90 GLU A CA 1
ATOM 751 C C . GLU A 1 90 ? 19.620 5.071 -24.645 1.00 90.44 90 GLU A C 1
ATOM 753 O O . GLU A 1 90 ? 20.584 5.302 -25.376 1.00 90.44 90 GLU A O 1
ATOM 758 N N . SER A 1 91 ? 19.763 5.003 -23.315 1.00 87.38 91 SER A N 1
ATOM 759 C CA . SER A 1 91 ? 21.069 5.078 -22.651 1.00 87.38 91 SER A CA 1
ATOM 760 C C . SER A 1 91 ? 21.075 4.367 -21.302 1.00 87.38 91 SER A C 1
ATOM 762 O O . SER A 1 91 ? 20.234 4.606 -20.433 1.00 87.38 91 SER A O 1
ATOM 764 N N . ASP A 1 92 ? 22.113 3.570 -21.052 1.00 81.00 92 ASP A N 1
ATOM 765 C CA . ASP A 1 92 ? 22.268 2.866 -19.780 1.00 81.00 92 ASP A CA 1
ATOM 766 C C . ASP A 1 92 ? 22.588 3.797 -18.593 1.00 81.00 92 ASP A C 1
ATOM 768 O O . ASP A 1 92 ? 22.465 3.385 -17.440 1.00 81.00 92 ASP A O 1
ATOM 772 N N . ASN A 1 93 ? 22.869 5.079 -18.853 1.00 82.12 93 ASN A N 1
ATOM 773 C CA . ASN A 1 93 ? 22.932 6.141 -17.845 1.00 82.12 93 ASN A CA 1
ATOM 774 C C . ASN A 1 93 ? 21.576 6.409 -17.157 1.00 82.12 93 ASN A C 1
ATOM 776 O O . ASN A 1 93 ? 21.552 6.797 -15.985 1.00 82.12 93 ASN A O 1
ATOM 780 N N . TYR A 1 94 ? 20.438 6.174 -17.828 1.00 81.38 94 TYR A N 1
ATOM 781 C CA . TYR A 1 94 ? 19.102 6.325 -17.220 1.00 81.38 94 TYR A CA 1
ATOM 782 C C . TYR A 1 94 ? 18.792 5.255 -16.163 1.00 81.38 94 TYR A C 1
ATOM 784 O O . TYR A 1 94 ? 17.860 5.398 -15.369 1.00 81.38 94 TYR A O 1
ATOM 792 N N . PHE A 1 95 ? 19.621 4.214 -16.085 1.00 81.31 95 PHE A N 1
ATOM 793 C CA . PHE A 1 95 ? 19.618 3.273 -14.973 1.00 81.31 95 PHE A CA 1
ATOM 794 C C . PHE A 1 95 ? 20.087 3.915 -13.659 1.00 81.31 95 PHE A C 1
ATOM 796 O O . PHE A 1 95 ? 19.572 3.592 -12.594 1.00 81.31 95 PHE A O 1
ATOM 803 N N . GLU A 1 96 ? 21.058 4.830 -13.736 1.00 79.56 96 GLU A N 1
ATOM 804 C CA . GLU A 1 96 ? 21.661 5.507 -12.579 1.00 79.56 96 GLU A CA 1
ATOM 805 C C . GLU A 1 96 ? 20.944 6.835 -12.269 1.00 79.56 96 GLU A C 1
ATOM 807 O O . GLU A 1 96 ? 20.948 7.303 -11.129 1.00 79.56 96 GLU A O 1
ATOM 812 N N . LYS A 1 97 ? 20.228 7.387 -13.260 1.00 85.50 97 LYS A N 1
ATOM 813 C CA . LYS A 1 97 ? 19.257 8.486 -13.122 1.00 85.50 97 LYS A CA 1
ATOM 814 C C . LYS A 1 97 ? 17.817 7.983 -12.909 1.00 85.50 97 LYS A C 1
ATOM 816 O O . LYS A 1 97 ? 16.868 8.588 -13.391 1.00 85.50 97 LYS A O 1
ATOM 821 N N . ASP A 1 98 ? 17.647 6.892 -12.163 1.00 86.94 98 ASP A N 1
ATOM 822 C CA . ASP A 1 98 ? 16.340 6.308 -11.807 1.00 86.94 98 ASP A CA 1
ATOM 823 C C . ASP A 1 98 ? 15.306 7.336 -11.293 1.00 86.94 98 ASP A C 1
ATOM 825 O O . ASP A 1 98 ? 14.162 7.357 -11.743 1.00 86.94 98 ASP A O 1
ATOM 829 N N . HIS A 1 99 ? 15.726 8.228 -10.397 1.00 87.94 99 HIS A N 1
ATOM 830 C CA . HIS A 1 99 ? 14.887 9.223 -9.723 1.00 87.94 99 HIS A CA 1
ATOM 831 C C . HIS A 1 99 ? 14.033 10.121 -10.640 1.00 87.94 99 HIS A C 1
ATOM 833 O O . HIS A 1 99 ? 12.908 10.433 -10.260 1.00 87.94 99 HIS A O 1
ATOM 839 N N . VAL A 1 100 ? 14.496 10.508 -11.839 1.00 89.38 100 VAL A N 1
ATOM 840 C CA . VAL A 1 100 ? 13.688 11.344 -12.763 1.00 89.38 100 VAL A CA 1
ATOM 841 C C . VAL A 1 100 ? 12.529 10.586 -13.419 1.00 89.38 100 VAL A C 1
ATOM 843 O O . VAL A 1 100 ? 11.591 11.212 -13.911 1.00 89.38 100 VAL A O 1
ATOM 846 N N . HIS A 1 101 ? 12.551 9.251 -13.386 1.00 90.94 101 HIS A N 1
ATOM 847 C CA . HIS A 1 101 ? 11.474 8.406 -13.904 1.00 90.94 101 HIS A CA 1
ATOM 848 C C . HIS A 1 101 ? 10.569 7.835 -12.807 1.00 90.94 101 HIS A C 1
ATOM 850 O O . HIS A 1 101 ? 9.588 7.178 -13.135 1.00 90.94 101 HIS A O 1
ATOM 856 N N . MET A 1 102 ? 10.874 8.030 -11.520 1.00 94.81 102 MET A N 1
ATOM 857 C CA . MET A 1 102 ? 10.051 7.489 -10.434 1.00 94.81 102 MET A CA 1
ATOM 858 C C . MET A 1 102 ? 8.616 8.023 -10.494 1.00 94.81 102 MET A C 1
ATOM 860 O O . MET A 1 102 ? 8.398 9.209 -10.737 1.00 94.81 102 MET A O 1
ATOM 864 N N . LEU A 1 103 ? 7.636 7.168 -10.185 1.00 97.56 103 LEU A N 1
ATOM 865 C CA . LEU A 1 103 ? 6.309 7.652 -9.815 1.00 97.56 103 LEU A CA 1
ATOM 866 C C . LEU A 1 103 ? 6.411 8.284 -8.418 1.00 97.56 103 LEU A C 1
ATOM 868 O O . LEU A 1 103 ? 6.890 7.644 -7.478 1.00 97.56 103 LEU A O 1
ATOM 872 N N . ILE A 1 104 ? 5.994 9.545 -8.294 1.00 97.25 104 ILE A N 1
ATOM 873 C CA . ILE A 1 104 ? 6.191 10.366 -7.085 1.00 97.25 104 ILE A CA 1
ATOM 874 C C . ILE A 1 104 ? 4.887 10.940 -6.512 1.00 97.25 104 ILE A C 1
ATOM 876 O O . ILE A 1 104 ? 4.824 11.193 -5.308 1.00 97.25 104 ILE A O 1
ATOM 880 N N . HIS A 1 105 ? 3.835 11.067 -7.325 1.00 97.69 105 HIS A N 1
ATOM 881 C CA . HIS A 1 105 ? 2.486 11.460 -6.895 1.00 97.69 105 HIS A CA 1
ATOM 882 C C . HIS A 1 105 ? 1.596 10.211 -6.757 1.00 97.69 105 HIS A C 1
ATOM 884 O O . HIS A 1 105 ? 1.850 9.193 -7.408 1.00 97.69 105 HIS A O 1
ATOM 890 N N . MET A 1 106 ? 0.527 10.288 -5.960 1.00 97.56 106 MET A N 1
ATOM 891 C CA . MET A 1 106 ? -0.537 9.270 -5.936 1.00 97.56 106 MET A CA 1
ATOM 892 C C . MET A 1 106 ? -1.876 9.889 -6.319 1.00 97.56 106 MET A C 1
ATOM 894 O O . MET A 1 106 ? -2.220 10.956 -5.821 1.00 97.56 106 MET A O 1
ATOM 898 N N . GLU A 1 107 ? -2.646 9.209 -7.162 1.00 96.69 107 GLU A N 1
ATOM 899 C CA . GLU A 1 107 ? -4.062 9.490 -7.377 1.00 96.69 107 GLU A CA 1
ATOM 900 C C . GLU A 1 107 ? -4.907 8.415 -6.702 1.00 96.69 107 GLU A C 1
ATOM 902 O O . GLU A 1 107 ? -4.802 7.230 -7.028 1.00 96.69 107 GLU A O 1
ATOM 907 N N . TYR A 1 108 ? -5.777 8.849 -5.795 1.00 96.38 108 TYR A N 1
ATOM 908 C CA . TYR A 1 108 ? -6.768 8.007 -5.137 1.00 96.38 108 TYR A CA 1
ATOM 909 C C . TYR A 1 108 ? -8.114 8.725 -5.146 1.00 96.38 108 TYR A C 1
ATOM 911 O O . TYR A 1 108 ? -8.178 9.936 -4.935 1.00 96.38 108 TYR A O 1
ATOM 919 N N . ASN A 1 109 ? -9.198 7.988 -5.406 1.00 92.38 109 ASN A N 1
ATOM 920 C CA . ASN A 1 109 ? -10.558 8.534 -5.365 1.00 92.38 109 ASN A CA 1
ATOM 921 C C . ASN A 1 109 ? -10.697 9.849 -6.178 1.00 92.38 109 ASN A C 1
ATOM 923 O O . ASN A 1 109 ? -11.215 10.852 -5.693 1.00 92.38 109 ASN A O 1
ATOM 927 N N . THR A 1 110 ? -10.150 9.868 -7.403 1.00 91.25 110 THR A N 1
ATOM 928 C CA . THR A 1 110 ? -10.045 11.025 -8.333 1.00 91.25 110 THR A CA 1
ATOM 929 C C . THR A 1 110 ? -9.197 12.225 -7.879 1.00 91.25 110 THR A C 1
ATOM 931 O O . THR A 1 110 ? -9.025 13.167 -8.649 1.00 91.25 110 THR A O 1
ATOM 934 N N . ASN A 1 111 ? -8.617 12.198 -6.676 1.00 93.56 111 ASN A N 1
ATOM 935 C CA . ASN A 1 111 ? -7.778 13.274 -6.153 1.00 93.56 111 ASN A CA 1
ATOM 936 C C . ASN A 1 111 ? -6.294 12.948 -6.360 1.00 93.56 111 ASN A C 1
ATOM 938 O O . ASN A 1 111 ? -5.827 11.893 -5.933 1.00 93.56 111 ASN A O 1
ATOM 942 N N . VAL A 1 112 ? -5.542 13.874 -6.963 1.00 95.94 112 VAL A N 1
ATOM 943 C CA . VAL A 1 112 ? -4.077 13.785 -7.060 1.00 95.94 112 VAL A CA 1
ATOM 944 C C . VAL A 1 112 ? -3.448 14.371 -5.795 1.00 95.94 112 VAL A C 1
ATOM 946 O O . VAL A 1 112 ? -3.799 15.466 -5.349 1.00 95.94 112 VAL A O 1
ATOM 949 N N . HIS A 1 113 ? -2.506 13.642 -5.208 1.00 95.94 113 HIS A N 1
ATOM 950 C CA . HIS A 1 113 ? -1.783 14.017 -4.001 1.00 95.94 113 HIS A CA 1
ATOM 951 C C . HIS A 1 113 ? -0.288 14.122 -4.307 1.00 95.94 113 HIS A C 1
ATOM 953 O O . HIS A 1 113 ? 0.418 13.115 -4.443 1.00 95.94 113 HIS A O 1
ATOM 959 N N . ASN A 1 114 ? 0.191 15.360 -4.430 1.00 95.94 114 ASN A N 1
ATOM 960 C CA . ASN A 1 114 ? 1.529 15.645 -4.938 1.00 95.94 114 ASN A CA 1
ATOM 961 C C . ASN A 1 114 ? 2.646 15.165 -4.011 1.00 95.94 114 ASN A C 1
ATOM 963 O O . ASN A 1 114 ? 2.556 15.322 -2.796 1.00 95.94 114 ASN A O 1
ATOM 967 N N . GLU A 1 115 ? 3.680 14.562 -4.609 1.00 95.81 115 GLU A N 1
ATOM 968 C CA . GLU A 1 115 ? 4.899 14.059 -3.946 1.00 95.81 115 GLU A CA 1
ATOM 969 C C . GLU A 1 115 ? 4.674 13.073 -2.779 1.00 95.81 115 GLU A C 1
ATOM 971 O O . GLU A 1 115 ? 5.609 12.709 -2.062 1.00 95.81 115 GLU A O 1
ATOM 976 N N . THR A 1 116 ? 3.445 12.594 -2.576 1.00 96.06 116 THR A N 1
ATOM 977 C CA . THR A 1 116 ? 3.089 11.718 -1.451 1.00 96.06 116 THR A CA 1
ATOM 978 C C . THR A 1 116 ? 3.795 10.372 -1.511 1.00 96.06 116 THR A C 1
ATOM 980 O O . THR A 1 116 ? 4.279 9.897 -0.481 1.00 96.06 116 THR A O 1
ATOM 983 N N . LEU A 1 117 ? 3.925 9.782 -2.704 1.00 97.44 117 LEU A N 1
ATOM 984 C CA . LEU A 1 117 ? 4.666 8.537 -2.895 1.00 97.44 117 LEU A CA 1
ATOM 985 C C . LEU A 1 117 ? 6.162 8.761 -2.667 1.00 97.44 117 LEU A C 1
ATOM 987 O O . LEU A 1 117 ? 6.788 7.977 -1.957 1.00 97.44 117 LEU A O 1
ATOM 991 N N . LEU A 1 118 ? 6.723 9.858 -3.188 1.00 96.31 118 LEU A N 1
ATOM 992 C CA . LEU A 1 118 ? 8.124 10.224 -2.960 1.00 96.31 118 LEU A CA 1
ATOM 993 C C . LEU A 1 118 ? 8.426 10.390 -1.470 1.00 96.31 118 LEU A C 1
ATOM 995 O O . LEU A 1 118 ? 9.369 9.780 -0.965 1.00 96.31 118 LEU A O 1
ATOM 999 N N . LYS A 1 119 ? 7.606 11.155 -0.744 1.00 95.31 119 LYS A N 1
ATOM 1000 C CA . LYS A 1 119 ? 7.755 11.373 0.700 1.00 95.31 119 LYS A CA 1
ATOM 1001 C C . LYS A 1 119 ? 7.654 10.064 1.489 1.00 95.31 119 LYS A C 1
ATOM 1003 O O . LYS A 1 119 ? 8.491 9.815 2.357 1.00 95.31 119 LYS A O 1
ATOM 1008 N N . LEU A 1 120 ? 6.691 9.206 1.142 1.00 95.75 120 LEU A N 1
ATOM 1009 C CA . LEU A 1 120 ? 6.510 7.878 1.733 1.00 95.75 120 LEU A CA 1
ATOM 1010 C C . LEU A 1 120 ? 7.753 6.999 1.526 1.00 95.75 120 LEU A C 1
ATOM 1012 O O . LEU A 1 120 ? 8.304 6.485 2.502 1.00 95.75 120 LEU A O 1
ATOM 1016 N N . LYS A 1 121 ? 8.233 6.857 0.283 1.00 95.12 121 LYS A N 1
ATOM 1017 C CA . LYS A 1 121 ? 9.414 6.037 -0.042 1.00 95.12 121 LYS A CA 1
ATOM 1018 C C . LYS A 1 121 ? 10.687 6.591 0.599 1.00 95.12 121 LYS A C 1
ATOM 1020 O O . LYS A 1 121 ? 11.419 5.831 1.227 1.00 95.12 121 LYS A O 1
ATOM 1025 N N . THR A 1 122 ? 10.884 7.909 0.556 1.00 93.94 122 THR A N 1
ATOM 1026 C CA . THR A 1 122 ? 12.011 8.598 1.210 1.00 93.94 122 THR A CA 1
ATOM 1027 C C . THR A 1 122 ? 12.039 8.299 2.709 1.00 93.94 122 THR A C 1
ATOM 1029 O O . THR A 1 122 ? 13.070 7.890 3.235 1.00 93.94 122 THR A O 1
ATOM 1032 N N . HIS A 1 123 ? 10.908 8.434 3.410 1.00 94.00 123 HIS A N 1
ATOM 1033 C CA . HIS A 1 123 ? 10.833 8.135 4.843 1.00 94.00 123 HIS A CA 1
ATOM 1034 C C . HIS A 1 123 ? 11.153 6.663 5.159 1.00 94.00 123 HIS A C 1
ATOM 1036 O O . HIS A 1 123 ? 11.886 6.406 6.116 1.00 94.00 123 HIS A O 1
ATOM 1042 N N . LEU A 1 124 ? 10.667 5.713 4.347 1.00 92.50 124 LEU A N 1
ATOM 1043 C CA . LEU A 1 124 ? 11.008 4.292 4.492 1.00 92.50 124 LEU A CA 1
ATOM 1044 C C . LEU A 1 124 ? 12.511 4.035 4.283 1.00 92.50 124 LEU A C 1
ATOM 1046 O O . LEU A 1 124 ? 13.115 3.299 5.061 1.00 92.50 124 LEU A O 1
ATOM 1050 N N . HIS A 1 125 ? 13.134 4.653 3.273 1.00 91.38 125 HIS A N 1
ATOM 1051 C CA . HIS A 1 125 ? 14.573 4.510 2.997 1.00 91.38 125 HIS A CA 1
ATOM 1052 C C . HIS A 1 125 ? 15.460 5.170 4.055 1.00 91.38 125 HIS A C 1
ATOM 1054 O O . HIS A 1 125 ? 16.548 4.676 4.330 1.00 91.38 125 HIS A O 1
ATOM 1060 N N . MET A 1 126 ? 14.981 6.241 4.692 1.00 92.56 126 MET A N 1
ATOM 1061 C CA . MET A 1 126 ? 15.628 6.874 5.847 1.00 92.56 126 MET A CA 1
ATOM 1062 C C . MET A 1 126 ? 15.461 6.081 7.158 1.00 92.56 126 MET A C 1
ATOM 1064 O O . MET A 1 126 ? 15.915 6.548 8.201 1.00 92.56 126 MET A O 1
ATOM 1068 N N . GLY A 1 127 ? 14.779 4.929 7.147 1.00 90.56 127 GLY A N 1
ATOM 1069 C CA . GLY A 1 127 ? 14.536 4.127 8.350 1.00 90.56 127 GLY A CA 1
ATOM 1070 C C . GLY A 1 127 ? 13.603 4.790 9.371 1.00 90.56 127 GLY A C 1
ATOM 1071 O O . GLY A 1 127 ? 13.628 4.424 10.546 1.00 90.56 127 GLY A O 1
ATOM 1072 N N . ARG A 1 128 ? 12.786 5.771 8.957 1.00 92.81 128 ARG A N 1
ATOM 1073 C CA . ARG A 1 128 ? 11.781 6.383 9.842 1.00 92.81 128 ARG A CA 1
ATOM 1074 C C . ARG A 1 128 ? 10.685 5.364 10.194 1.00 92.81 128 ARG A C 1
ATOM 1076 O O . ARG A 1 128 ? 10.428 4.458 9.396 1.00 92.81 128 ARG A O 1
ATOM 1083 N N . PRO A 1 129 ? 9.994 5.522 11.341 1.00 93.56 129 PRO A N 1
ATOM 1084 C CA . PRO A 1 129 ? 8.817 4.719 11.658 1.00 93.56 129 PRO A CA 1
ATOM 1085 C C . PRO A 1 129 ? 7.803 4.729 10.511 1.00 93.56 129 PRO A C 1
ATOM 1087 O O . PRO A 1 129 ? 7.613 5.744 9.830 1.00 93.56 129 PRO A O 1
ATOM 1090 N N . ARG A 1 130 ? 7.163 3.580 10.277 1.00 95.25 130 ARG A N 1
ATOM 1091 C CA . ARG A 1 130 ? 6.212 3.426 9.174 1.00 95.25 130 ARG A CA 1
ATOM 1092 C C . ARG A 1 130 ? 4.968 4.290 9.419 1.00 95.25 130 ARG A C 1
ATOM 1094 O O . ARG A 1 130 ? 4.697 4.740 10.530 1.00 95.25 130 ARG A O 1
ATOM 1101 N N . PHE A 1 131 ? 4.218 4.558 8.352 1.00 95.38 131 PHE A N 1
ATOM 1102 C CA . PHE A 1 131 ? 3.160 5.572 8.353 1.00 95.38 131 PHE A CA 1
ATOM 1103 C C . PHE A 1 131 ? 2.128 5.409 9.490 1.00 95.38 131 PHE A C 1
ATOM 1105 O O . PHE A 1 131 ? 1.794 6.386 10.161 1.00 95.38 131 PHE A O 1
ATOM 1112 N N . LEU A 1 132 ? 1.688 4.177 9.746 1.00 96.50 132 LEU A N 1
ATOM 1113 C CA . LEU A 1 132 ? 0.681 3.817 10.746 1.00 96.50 132 LEU A CA 1
ATOM 1114 C C . LEU A 1 132 ? 1.283 3.292 12.065 1.00 96.50 132 LEU A C 1
ATOM 1116 O O . LEU A 1 132 ? 0.572 2.656 12.839 1.00 96.50 132 LEU A O 1
ATOM 1120 N N . THR A 1 133 ? 2.568 3.536 12.353 1.00 95.56 133 THR A N 1
ATOM 1121 C CA . THR A 1 133 ? 3.161 3.160 13.649 1.00 95.56 133 THR A CA 1
ATOM 1122 C C . THR A 1 133 ? 2.351 3.740 14.819 1.00 95.56 133 THR A C 1
ATOM 1124 O O . THR A 1 133 ? 1.986 4.917 14.803 1.00 95.56 133 THR A O 1
ATOM 1127 N N . ASN A 1 134 ? 2.090 2.894 15.823 1.00 95.00 134 ASN A N 1
ATOM 1128 C CA . ASN A 1 134 ? 1.195 3.076 16.979 1.00 95.00 134 ASN A CA 1
ATOM 1129 C C . ASN A 1 134 ? -0.321 3.068 16.683 1.00 95.00 134 ASN A C 1
ATOM 1131 O O . ASN A 1 134 ? -1.105 3.091 17.629 1.00 95.00 134 ASN A O 1
ATOM 1135 N N . ALA A 1 135 ? -0.773 2.995 15.425 1.00 96.19 135 ALA A N 1
ATOM 1136 C CA . ALA A 1 135 ? -2.198 2.816 15.132 1.00 96.19 135 ALA A CA 1
ATOM 1137 C C . ALA A 1 135 ? -2.623 1.360 15.407 1.00 96.19 135 ALA A C 1
ATOM 1139 O O . ALA A 1 135 ? -2.085 0.425 14.811 1.00 96.19 135 ALA A O 1
ATOM 1140 N N . LYS A 1 136 ? -3.613 1.174 16.284 1.00 97.50 136 LYS A N 1
ATOM 1141 C CA . LYS A 1 136 ? -4.215 -0.114 16.655 1.00 97.50 136 LYS A CA 1
ATOM 1142 C C . LYS A 1 136 ? -5.494 -0.309 15.841 1.00 97.50 136 LYS A C 1
ATOM 1144 O O . LYS A 1 136 ? -6.540 0.251 16.171 1.00 97.50 136 LYS A O 1
ATOM 1149 N N . ILE A 1 137 ? -5.420 -1.077 14.762 1.00 98.44 137 ILE A N 1
ATOM 1150 C CA . ILE A 1 137 ? -6.492 -1.198 13.772 1.00 98.44 137 ILE A CA 1
ATOM 1151 C C . ILE A 1 137 ? -7.282 -2.496 13.975 1.00 98.44 137 ILE A C 1
ATOM 1153 O O . ILE A 1 137 ? -6.728 -3.592 14.040 1.00 98.44 137 ILE A O 1
ATOM 1157 N N . THR A 1 138 ? -8.607 -2.381 14.029 1.00 98.50 138 THR A N 1
ATOM 1158 C CA . THR A 1 138 ? -9.548 -3.502 13.900 1.00 98.50 138 THR A CA 1
ATOM 1159 C C . THR A 1 138 ? -10.396 -3.296 12.653 1.00 98.50 138 THR A C 1
ATOM 1161 O O . THR A 1 138 ? -11.115 -2.302 12.550 1.00 98.50 138 THR A O 1
ATOM 1164 N N . ILE A 1 139 ? -10.343 -4.247 11.721 1.00 98.19 139 ILE A N 1
ATOM 1165 C CA . ILE A 1 139 ? -11.220 -4.275 10.546 1.00 98.19 139 ILE A CA 1
ATOM 1166 C C . ILE A 1 139 ? -12.468 -5.077 10.923 1.00 98.19 139 ILE A C 1
ATOM 1168 O O . ILE A 1 139 ? -12.371 -6.261 11.265 1.00 98.19 139 ILE A O 1
ATOM 1172 N N . LEU A 1 140 ? -13.636 -4.433 10.906 1.00 97.56 140 LEU A N 1
ATOM 1173 C CA . LEU A 1 140 ? -14.902 -5.111 11.182 1.00 97.56 140 LEU A CA 1
ATOM 1174 C C . LEU A 1 140 ? -15.294 -6.035 10.027 1.00 97.56 140 LEU A C 1
ATOM 1176 O O . LEU A 1 140 ? -14.884 -5.849 8.884 1.00 97.56 140 LEU A O 1
ATOM 1180 N N . ASP A 1 141 ? -16.112 -7.036 10.333 1.00 96.50 141 ASP A N 1
ATOM 1181 C CA . ASP A 1 141 ? -16.662 -7.922 9.311 1.00 96.50 141 ASP A CA 1
ATOM 1182 C C . ASP A 1 141 ? -17.762 -7.227 8.494 1.00 96.50 141 ASP A C 1
ATOM 1184 O O . ASP A 1 141 ? -18.412 -6.275 8.945 1.00 96.50 141 ASP A O 1
ATOM 1188 N N . THR A 1 142 ? -17.970 -7.743 7.286 1.00 95.94 142 THR A N 1
ATOM 1189 C CA . THR A 1 142 ? -19.019 -7.362 6.336 1.00 95.94 142 THR A CA 1
ATOM 1190 C C . THR A 1 142 ? -19.705 -8.629 5.828 1.00 95.94 142 THR A C 1
ATOM 1192 O O . THR A 1 142 ? -19.099 -9.703 5.774 1.00 95.94 142 THR A O 1
ATOM 1195 N N . GLN A 1 143 ? -20.977 -8.511 5.466 1.00 95.81 143 GLN A N 1
ATOM 1196 C CA . GLN A 1 143 ? -21.785 -9.548 4.827 1.00 95.81 143 GLN A CA 1
ATOM 1197 C C . GLN A 1 143 ? -21.410 -9.703 3.342 1.00 95.81 143 GLN A C 1
ATOM 1199 O O . GLN A 1 143 ? -21.702 -10.737 2.734 1.00 95.81 143 GLN A O 1
ATOM 1204 N N . ASN A 1 144 ? -20.717 -8.717 2.754 1.00 95.88 144 ASN A N 1
ATOM 1205 C CA . ASN A 1 144 ? -20.171 -8.814 1.404 1.00 95.88 144 ASN A CA 1
ATOM 1206 C C . ASN A 1 144 ? -19.041 -9.860 1.349 1.00 95.88 144 ASN A C 1
ATOM 1208 O O . ASN A 1 144 ? -17.909 -9.619 1.776 1.00 95.88 144 ASN A O 1
ATOM 1212 N N . LYS A 1 145 ? -19.351 -11.026 0.771 1.00 95.19 145 LYS A N 1
ATOM 1213 C CA . LYS A 1 145 ? -18.434 -12.171 0.672 1.00 95.19 145 LYS A CA 1
ATOM 1214 C C . LYS A 1 145 ? -17.148 -11.864 -0.102 1.00 95.19 145 LYS A C 1
ATOM 1216 O O . LYS A 1 145 ? -16.100 -12.377 0.275 1.00 95.19 145 LYS A O 1
ATOM 1221 N N . GLU A 1 146 ? -17.191 -11.033 -1.143 1.00 93.38 146 GLU A N 1
ATOM 1222 C CA . GLU A 1 146 ? -15.996 -10.719 -1.944 1.00 93.38 146 GLU A CA 1
ATOM 1223 C C . GLU A 1 146 ? -15.038 -9.776 -1.210 1.00 93.38 146 GLU A C 1
ATOM 1225 O O . GLU A 1 146 ? -13.822 -9.962 -1.269 1.00 93.38 146 GLU A O 1
ATOM 1230 N N . ILE A 1 147 ? -15.569 -8.815 -0.449 1.00 93.00 147 ILE A N 1
ATOM 1231 C CA . ILE A 1 147 ? -14.758 -7.967 0.438 1.00 93.00 147 ILE A CA 1
ATOM 1232 C C . ILE A 1 147 ? -14.216 -8.798 1.612 1.00 93.00 147 ILE A C 1
ATOM 1234 O O . ILE A 1 147 ? -13.033 -8.704 1.938 1.00 93.00 147 ILE A O 1
ATOM 1238 N N . SER A 1 148 ? -15.049 -9.662 2.203 1.00 94.25 148 SER A N 1
ATOM 1239 C CA . SER A 1 148 ? -14.673 -10.538 3.319 1.00 94.25 148 SER A CA 1
ATOM 1240 C C . SER A 1 148 ? -13.482 -11.449 2.980 1.00 94.25 148 SER A C 1
ATOM 1242 O O . SER A 1 148 ? -12.530 -11.507 3.758 1.00 94.25 148 SER A O 1
ATOM 1244 N N . LYS A 1 149 ? -13.455 -12.067 1.785 1.00 95.38 149 LYS A N 1
ATOM 1245 C CA . LYS A 1 149 ? -12.300 -12.857 1.299 1.00 95.38 149 LYS A CA 1
ATOM 1246 C C . LYS A 1 149 ? -10.988 -12.063 1.308 1.00 95.38 149 LYS A C 1
ATOM 1248 O O . LYS A 1 149 ? -9.953 -12.604 1.682 1.00 95.38 149 LYS A O 1
ATOM 1253 N N . LYS A 1 150 ? -11.034 -10.778 0.932 1.00 94.88 150 LYS A N 1
ATOM 1254 C CA . LYS A 1 150 ? -9.865 -9.882 0.867 1.00 94.88 150 LYS A CA 1
ATOM 1255 C C . LYS A 1 150 ? -9.420 -9.346 2.235 1.00 94.88 150 LYS A C 1
ATOM 1257 O O . LYS A 1 150 ? -8.371 -8.709 2.309 1.00 94.88 150 LYS A O 1
ATOM 1262 N N . LYS A 1 151 ? -10.179 -9.581 3.318 1.00 95.44 151 LYS A N 1
ATOM 1263 C CA . LYS A 1 151 ? -9.899 -9.012 4.650 1.00 95.44 151 LYS A CA 1
ATOM 1264 C C . LYS A 1 151 ? -8.474 -9.306 5.117 1.00 95.44 151 LYS A C 1
ATOM 1266 O O . LYS A 1 151 ? -7.791 -8.389 5.557 1.00 95.44 151 LYS A O 1
ATOM 1271 N N . LYS A 1 152 ? -8.011 -10.554 4.984 1.00 95.81 152 LYS A N 1
ATOM 1272 C CA . LYS A 1 152 ? -6.685 -10.954 5.475 1.00 95.81 152 LYS A CA 1
ATOM 1273 C C . LYS A 1 152 ? -5.543 -10.270 4.712 1.00 95.81 152 LYS A C 1
ATOM 1275 O O . LYS A 1 152 ? -4.619 -9.755 5.330 1.00 95.81 152 LYS A O 1
ATOM 1280 N N . GLU A 1 153 ? -5.647 -10.181 3.388 1.00 95.56 153 GLU A N 1
ATOM 1281 C CA . GLU A 1 153 ? -4.677 -9.437 2.575 1.00 95.56 153 GLU A CA 1
ATOM 1282 C C . GLU A 1 153 ? -4.670 -7.942 2.931 1.00 95.56 153 GLU A C 1
ATOM 1284 O O . GLU A 1 153 ? -3.608 -7.324 2.988 1.00 95.56 153 GLU A O 1
ATOM 1289 N N . TRP A 1 154 ? -5.836 -7.368 3.246 1.00 97.12 154 TRP A N 1
ATOM 1290 C CA . TRP A 1 154 ? -5.936 -5.995 3.738 1.00 97.12 154 TRP A CA 1
ATOM 1291 C C . TRP A 1 154 ? -5.294 -5.787 5.112 1.00 97.12 154 TRP A C 1
ATOM 1293 O O . TRP A 1 154 ? -4.591 -4.793 5.298 1.00 97.12 154 TRP A O 1
ATOM 1303 N N . GLU A 1 155 ? -5.481 -6.716 6.052 1.00 97.88 155 GLU A N 1
ATOM 1304 C CA . GLU A 1 155 ? -4.772 -6.716 7.338 1.00 97.88 155 GLU A CA 1
ATOM 1305 C C . GLU A 1 155 ? -3.252 -6.720 7.127 1.00 97.88 155 GLU A C 1
ATOM 1307 O O . GLU A 1 155 ? -2.554 -5.905 7.728 1.00 97.88 155 GLU A O 1
ATOM 1312 N N . ASP A 1 156 ? -2.742 -7.565 6.229 1.00 96.94 156 ASP A N 1
ATOM 1313 C CA . ASP A 1 156 ? -1.303 -7.701 5.968 1.00 96.94 156 ASP A CA 1
ATOM 1314 C C . ASP A 1 156 ? -0.710 -6.472 5.245 1.00 96.94 156 ASP A C 1
ATOM 1316 O O . ASP A 1 156 ? 0.407 -6.039 5.554 1.00 96.94 156 ASP A O 1
ATOM 1320 N N . ILE A 1 157 ? -1.469 -5.838 4.342 1.00 97.62 157 ILE A N 1
ATOM 1321 C CA . ILE A 1 157 ? -1.104 -4.553 3.716 1.00 97.62 157 ILE A CA 1
ATOM 1322 C C . ILE A 1 157 ? -1.055 -3.432 4.761 1.00 97.62 157 ILE A C 1
ATOM 1324 O O . ILE A 1 157 ? -0.076 -2.688 4.829 1.00 97.62 157 ILE A O 1
ATOM 1328 N N . ILE A 1 158 ? -2.086 -3.309 5.599 1.00 98.31 158 ILE A N 1
ATOM 1329 C CA . ILE A 1 158 ? -2.182 -2.253 6.617 1.00 98.31 158 ILE A CA 1
ATOM 1330 C C . ILE A 1 158 ? -1.117 -2.461 7.712 1.00 98.31 158 ILE A C 1
ATOM 1332 O O . ILE A 1 158 ? -0.469 -1.499 8.136 1.00 98.31 158 ILE A O 1
ATOM 1336 N N . HIS A 1 159 ? -0.833 -3.712 8.085 1.00 98.00 159 HIS A N 1
ATOM 1337 C CA . HIS A 1 159 ? 0.300 -4.069 8.941 1.00 98.00 159 HIS A CA 1
ATOM 1338 C C . HIS A 1 159 ? 1.649 -3.711 8.298 1.00 98.00 159 HIS A C 1
ATOM 1340 O O . HIS A 1 159 ? 2.540 -3.190 8.971 1.00 98.00 159 HIS A O 1
ATOM 1346 N N . SER A 1 160 ? 1.787 -3.872 6.978 1.00 96.88 160 SER A N 1
ATOM 1347 C CA . SER A 1 160 ? 2.978 -3.436 6.231 1.00 96.88 160 SER A CA 1
ATOM 1348 C C . SER A 1 160 ? 3.173 -1.910 6.234 1.00 96.88 160 SER A C 1
ATOM 1350 O O . SER A 1 160 ? 4.285 -1.441 5.989 1.00 96.88 160 SER A O 1
ATOM 1352 N N . PHE A 1 161 ? 2.159 -1.114 6.590 1.00 97.31 161 PHE A N 1
ATOM 1353 C CA . PHE A 1 161 ? 2.306 0.316 6.901 1.00 97.31 161 PHE A CA 1
ATOM 1354 C C . PHE A 1 161 ? 2.629 0.608 8.379 1.00 97.31 161 PHE A C 1
ATOM 1356 O O . PHE A 1 161 ? 2.753 1.775 8.743 1.00 97.31 161 PHE A O 1
ATOM 1363 N N . GLY A 1 162 ? 2.839 -0.413 9.214 1.00 96.88 162 GLY A N 1
ATOM 1364 C CA . GLY A 1 162 ? 3.257 -0.296 10.617 1.00 96.88 162 GLY A CA 1
ATOM 1365 C C . GLY A 1 162 ? 2.137 -0.348 11.653 1.00 96.88 162 GLY A C 1
ATOM 1366 O O . GLY A 1 162 ? 2.421 -0.110 12.824 1.00 96.88 162 GLY A O 1
ATOM 1367 N N . ALA A 1 163 ? 0.898 -0.634 11.248 1.00 98.00 163 ALA A N 1
ATOM 1368 C CA . ALA A 1 163 ? -0.226 -0.743 12.172 1.00 98.00 163 ALA A CA 1
ATOM 1369 C C . ALA A 1 163 ? -0.191 -2.044 12.990 1.00 98.00 163 ALA A C 1
ATOM 1371 O O . ALA A 1 163 ? 0.185 -3.109 12.489 1.00 98.00 163 ALA A O 1
ATOM 1372 N N . GLU A 1 164 ? -0.685 -1.983 14.223 1.00 98.06 164 GLU A N 1
ATOM 1373 C CA . GLU A 1 164 ? -1.014 -3.159 15.024 1.00 98.06 164 GLU A CA 1
ATOM 1374 C C . GLU A 1 164 ? -2.419 -3.657 14.657 1.00 98.06 164 GLU A C 1
ATOM 1376 O O . GLU A 1 164 ? -3.412 -2.998 14.957 1.00 98.06 164 GLU A O 1
ATOM 1381 N N . ILE A 1 165 ? -2.526 -4.824 14.015 1.00 98.25 165 ILE A N 1
ATOM 1382 C CA . ILE A 1 165 ? -3.827 -5.418 13.670 1.00 98.25 165 ILE A CA 1
ATOM 1383 C C . ILE A 1 165 ? -4.377 -6.220 14.850 1.00 98.25 165 ILE A C 1
ATOM 1385 O O . ILE A 1 165 ? -3.673 -7.046 15.441 1.00 98.25 165 ILE A O 1
ATOM 1389 N N . HIS A 1 166 ? -5.651 -6.015 15.183 1.00 97.75 166 HIS A N 1
ATOM 1390 C CA . HIS A 1 166 ? -6.347 -6.738 16.246 1.00 97.75 166 HIS A CA 1
ATOM 1391 C C . HIS A 1 166 ? -7.705 -7.275 15.784 1.00 97.75 166 HIS A C 1
ATOM 1393 O O . HIS A 1 166 ? -8.444 -6.614 15.060 1.00 97.75 166 HIS A O 1
ATOM 1399 N N . SER A 1 167 ? -8.068 -8.462 16.277 1.00 95.50 167 SER A N 1
ATOM 1400 C CA . SER A 1 167 ? -9.374 -9.097 16.038 1.00 95.50 167 SER A CA 1
ATOM 1401 C C . SER A 1 167 ? -10.523 -8.467 16.836 1.00 95.50 167 SER A C 1
ATOM 1403 O O . SER A 1 167 ? -11.693 -8.727 16.559 1.00 95.50 167 SER A O 1
ATOM 1405 N N . LYS A 1 168 ? -10.204 -7.650 17.846 1.00 95.81 168 LYS A N 1
ATOM 1406 C CA . LYS A 1 168 ? -11.147 -6.879 18.664 1.00 95.81 168 LYS A CA 1
ATOM 1407 C C . LYS A 1 168 ? -10.539 -5.500 18.951 1.00 95.81 168 LYS A C 1
ATOM 1409 O O . LYS A 1 168 ? -9.328 -5.444 19.182 1.00 95.81 168 LYS A O 1
ATOM 1414 N N . PRO A 1 169 ? -11.342 -4.421 19.020 1.00 96.44 169 PRO A N 1
ATOM 1415 C CA . PRO A 1 169 ? -10.819 -3.090 19.316 1.00 96.44 169 PRO A CA 1
ATOM 1416 C C . PRO A 1 169 ? -10.140 -3.049 20.685 1.00 96.44 169 PRO A C 1
ATOM 1418 O O . PRO A 1 169 ? -10.712 -3.517 21.672 1.00 96.44 169 PRO A O 1
ATOM 1421 N N . LYS A 1 170 ? -8.933 -2.479 20.743 1.00 95.38 170 LYS A N 1
ATOM 1422 C CA . LYS A 1 170 ? -8.217 -2.212 21.995 1.00 95.38 170 LYS A CA 1
ATOM 1423 C C . LYS A 1 170 ? -8.367 -0.728 22.338 1.00 95.38 170 LYS A C 1
ATOM 1425 O O . 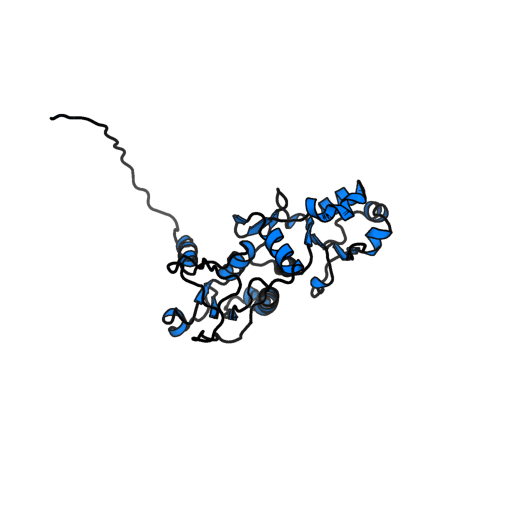LYS A 1 170 ? -7.663 0.055 21.704 1.00 95.38 170 LYS A O 1
ATOM 1430 N N . PRO A 1 171 ? -9.233 -0.343 23.297 1.00 94.12 171 PRO A N 1
ATOM 1431 C CA . PRO A 1 171 ? -9.393 1.056 23.678 1.00 94.12 171 PRO A CA 1
ATOM 1432 C C . PRO A 1 171 ? -8.063 1.695 24.061 1.00 94.12 171 PRO A C 1
ATOM 1434 O O . PRO A 1 171 ? -7.160 1.038 24.596 1.00 94.12 171 PRO A O 1
ATOM 1437 N N . ASP A 1 172 ? -7.980 2.995 23.824 1.00 90.38 172 ASP A N 1
ATOM 1438 C CA . ASP A 1 172 ? -6.865 3.789 24.309 1.00 90.38 172 ASP A CA 1
ATOM 1439 C C . ASP A 1 172 ? -7.011 4.114 25.802 1.00 90.38 172 ASP A C 1
ATOM 1441 O O . ASP A 1 172 ? -8.070 3.967 26.417 1.00 90.38 172 ASP A O 1
ATOM 1445 N N . ASN A 1 173 ? -5.886 4.479 26.404 1.00 89.88 173 ASN A N 1
ATOM 1446 C CA . ASN A 1 173 ? -5.739 4.814 27.814 1.00 89.88 173 ASN A CA 1
ATOM 1447 C C . ASN A 1 173 ? -4.609 5.843 27.970 1.00 89.88 173 ASN A C 1
ATOM 1449 O O . ASN A 1 173 ? -3.881 6.111 27.016 1.00 89.88 173 ASN A O 1
ATOM 1453 N N . GLU A 1 174 ? -4.412 6.358 29.181 1.00 84.50 174 GLU A N 1
ATOM 1454 C CA . GLU A 1 174 ? -3.404 7.383 29.515 1.00 84.50 174 GLU A CA 1
ATOM 1455 C C . GLU A 1 174 ? -1.965 7.043 29.080 1.00 84.50 174 GLU A C 1
ATOM 1457 O O . GLU A 1 174 ? -1.148 7.936 28.876 1.00 84.50 174 GLU A O 1
ATOM 1462 N N . LYS A 1 175 ? -1.640 5.750 28.935 1.00 86.69 175 LYS A N 1
ATOM 1463 C CA . LYS A 1 175 ? -0.309 5.259 28.535 1.00 86.69 175 LYS A CA 1
ATOM 1464 C C . LYS A 1 175 ? -0.205 4.934 27.044 1.00 86.69 175 LYS A C 1
ATOM 1466 O O . LYS A 1 175 ? 0.839 4.466 26.591 1.00 86.69 175 LYS A O 1
ATOM 1471 N N . THR A 1 176 ? -1.276 5.117 26.276 1.00 87.62 176 THR A N 1
ATOM 1472 C CA . THR A 1 176 ? -1.272 4.805 24.850 1.00 87.62 176 THR A CA 1
ATOM 1473 C C . THR A 1 176 ? -0.541 5.889 24.071 1.00 87.62 176 THR A C 1
ATOM 1475 O O . THR A 1 176 ? -0.951 7.045 24.045 1.00 87.62 176 THR A O 1
ATOM 1478 N N . LEU A 1 177 ? 0.510 5.480 23.361 1.00 88.00 177 LEU A N 1
ATOM 1479 C CA . LEU A 1 177 ? 1.152 6.321 22.361 1.00 88.00 177 LEU A CA 1
ATOM 1480 C C . LEU A 1 177 ? 0.206 6.551 21.180 1.00 88.00 177 LEU A C 1
ATOM 1482 O O . LEU A 1 177 ? -0.375 5.605 20.646 1.00 88.00 177 LEU A O 1
ATOM 1486 N N . LEU A 1 178 ? 0.109 7.809 20.764 1.00 87.44 178 LEU A N 1
ATOM 1487 C CA . LEU A 1 178 ? -0.642 8.273 19.597 1.00 87.44 178 LEU A CA 1
ATOM 1488 C C . LEU A 1 178 ? 0.047 7.823 18.289 1.00 87.44 178 LEU A C 1
ATOM 1490 O O . LEU A 1 178 ? 1.253 7.530 18.317 1.00 87.44 178 LEU A O 1
ATOM 1494 N N . PRO A 1 179 ? -0.650 7.795 17.132 1.00 90.62 179 PRO A N 1
ATOM 1495 C CA . PRO A 1 179 ? -0.040 7.427 15.854 1.00 90.62 179 PRO A CA 1
ATOM 1496 C C . PRO A 1 179 ? 1.164 8.328 15.551 1.00 90.62 179 PRO A C 1
ATOM 1498 O O . PRO A 1 179 ? 1.041 9.551 15.610 1.00 90.62 179 PRO A O 1
ATOM 1501 N N . TYR A 1 180 ? 2.321 7.755 15.205 1.00 88.25 180 TYR A N 1
ATOM 1502 C CA . TYR A 1 180 ? 3.583 8.508 15.086 1.00 88.25 180 TYR A CA 1
ATOM 1503 C C . TYR A 1 180 ? 3.508 9.661 14.067 1.00 88.25 180 TYR A C 1
ATOM 1505 O O . TYR A 1 180 ? 4.085 10.722 14.279 1.00 88.25 180 TYR A O 1
ATOM 1513 N N . ASN A 1 181 ? 2.756 9.468 12.977 1.00 87.25 181 ASN A N 1
ATOM 1514 C CA . ASN A 1 181 ? 2.532 10.482 11.941 1.00 87.25 181 ASN A CA 1
ATOM 1515 C C . ASN A 1 181 ? 1.230 11.289 12.145 1.00 87.25 181 ASN A C 1
ATOM 1517 O O . ASN A 1 181 ? 0.781 11.976 11.223 1.00 87.25 181 ASN A O 1
ATOM 1521 N N . SER A 1 182 ? 0.596 11.209 13.323 1.00 81.56 182 SER A N 1
ATOM 1522 C CA . SER A 1 182 ? -0.473 12.144 13.692 1.00 81.56 182 SER A CA 1
ATOM 1523 C C . SER A 1 182 ? 0.109 13.553 13.826 1.00 81.56 182 SER A C 1
ATOM 1525 O O . SER A 1 182 ? 1.242 13.734 14.273 1.00 81.56 182 SER A O 1
ATOM 1527 N N . MET A 1 183 ? -0.625 14.572 13.366 1.00 63.06 183 MET A N 1
ATOM 1528 C CA . MET A 1 183 ? -0.097 15.937 13.386 1.00 63.06 183 MET A CA 1
ATOM 1529 C C . MET A 1 183 ? 0.085 16.441 14.820 1.00 63.06 183 MET A C 1
ATOM 1531 O O . MET A 1 183 ? -0.885 16.842 15.459 1.00 63.06 183 MET A O 1
ATOM 1535 N N . TYR A 1 184 ? 1.337 16.593 15.243 1.00 51.81 184 TYR A N 1
ATOM 1536 C CA . TYR A 1 184 ? 1.697 17.650 16.178 1.00 51.81 184 TYR A CA 1
ATOM 1537 C C . TYR A 1 184 ? 2.065 18.919 15.410 1.00 51.81 184 TYR A C 1
ATOM 1539 O O . TYR A 1 184 ? 3.109 19.001 14.766 1.00 51.81 184 TYR A O 1
ATOM 1547 N N . SER A 1 185 ? 1.264 19.967 15.586 1.00 41.47 185 SER A N 1
ATOM 1548 C CA . SER A 1 185 ? 1.844 21.294 15.772 1.00 41.47 185 SER A CA 1
ATOM 1549 C C . SER A 1 185 ? 1.967 21.520 17.276 1.00 41.47 185 SER A C 1
ATOM 1551 O O . SER A 1 185 ? 0.980 21.878 17.913 1.00 41.47 185 SER A O 1
ATOM 1553 N N . TYR A 1 186 ? 3.178 21.365 17.828 1.00 40.88 186 TYR A N 1
ATOM 1554 C CA . TYR A 1 186 ? 3.552 21.616 19.241 1.00 40.88 186 TYR A CA 1
ATOM 1555 C C . TYR A 1 186 ? 3.278 23.058 19.748 1.00 40.88 186 TYR A C 1
ATOM 1557 O O . TYR A 1 186 ? 3.756 23.454 20.804 1.00 40.88 186 TYR A O 1
ATOM 1565 N N . LYS A 1 187 ? 2.538 23.866 18.981 1.00 37.62 187 LYS A N 1
ATOM 1566 C CA . LYS A 1 187 ? 2.227 25.277 19.231 1.00 37.62 187 LYS A CA 1
ATOM 1567 C C . LYS A 1 187 ? 0.727 25.586 19.260 1.00 37.62 187 LYS A C 1
ATOM 1569 O O . LYS A 1 187 ? 0.374 26.721 19.546 1.00 37.62 187 LYS A O 1
ATOM 1574 N N . ASP A 1 188 ? -0.144 24.627 18.932 1.00 41.88 188 ASP A N 1
ATOM 1575 C CA . ASP A 1 188 ? -1.563 24.918 18.691 1.00 41.88 188 ASP A CA 1
ATOM 1576 C C . ASP A 1 188 ? -2.469 23.810 19.254 1.00 41.88 188 ASP A C 1
ATOM 1578 O O . ASP A 1 188 ? -2.866 22.872 18.558 1.00 41.88 188 ASP A O 1
ATOM 1582 N N . GLY A 1 189 ? -2.785 23.914 20.550 1.00 44.34 189 GLY A N 1
ATOM 1583 C CA . GLY A 1 189 ? -3.564 22.931 21.323 1.00 44.34 189 GLY A CA 1
ATOM 1584 C C . GLY A 1 189 ? -5.042 22.795 20.928 1.00 44.34 189 GLY A C 1
ATOM 1585 O O . GLY A 1 189 ? -5.819 22.199 21.665 1.00 44.34 189 GLY A O 1
ATOM 1586 N N . LYS A 1 190 ? -5.449 23.362 19.785 1.00 45.56 190 LYS A N 1
ATOM 1587 C CA . LYS A 1 190 ? -6.823 23.332 19.257 1.00 45.56 190 LYS A CA 1
ATOM 1588 C C . LYS A 1 190 ? -7.049 22.273 18.172 1.00 45.56 190 LYS A C 1
ATOM 1590 O O . LYS A 1 190 ? -8.191 22.051 17.771 1.00 45.56 190 LYS A O 1
ATOM 1595 N N . LYS A 1 191 ? -5.999 21.610 17.675 1.00 49.97 191 LYS A N 1
ATOM 1596 C CA . LYS A 1 191 ? -6.146 20.516 16.701 1.00 49.97 191 LYS A CA 1
ATOM 1597 C C . LYS A 1 191 ? -6.408 19.199 17.424 1.00 49.97 191 LYS A C 1
ATOM 1599 O O . LYS A 1 191 ? -5.533 18.695 18.120 1.00 49.97 191 LYS A O 1
ATOM 1604 N N . LYS A 1 192 ? -7.604 18.633 17.218 1.00 54.38 192 LYS A N 1
ATOM 1605 C CA . LYS A 1 192 ? -7.962 17.288 17.691 1.00 54.38 192 LYS A CA 1
ATOM 1606 C C . LYS A 1 192 ? -6.933 16.277 17.187 1.00 54.38 192 LYS A C 1
ATOM 1608 O O . LYS A 1 192 ? -6.783 16.099 15.976 1.00 54.38 192 LYS A O 1
ATOM 1613 N N . VAL A 1 193 ? -6.247 15.627 18.118 1.00 65.31 193 VAL A N 1
ATOM 1614 C CA . VAL A 1 193 ? -5.343 14.518 17.814 1.00 65.31 193 VAL A CA 1
ATOM 1615 C C . VAL A 1 193 ? -6.179 13.297 17.415 1.00 65.31 193 VAL A C 1
ATOM 1617 O O . VAL A 1 193 ? -7.320 13.151 17.847 1.00 65.31 193 VAL A O 1
ATOM 1620 N N . GLN A 1 194 ? -5.638 12.435 16.555 1.00 78.31 194 GLN A N 1
ATOM 1621 C CA . GLN A 1 194 ? -6.242 11.131 16.291 1.00 78.31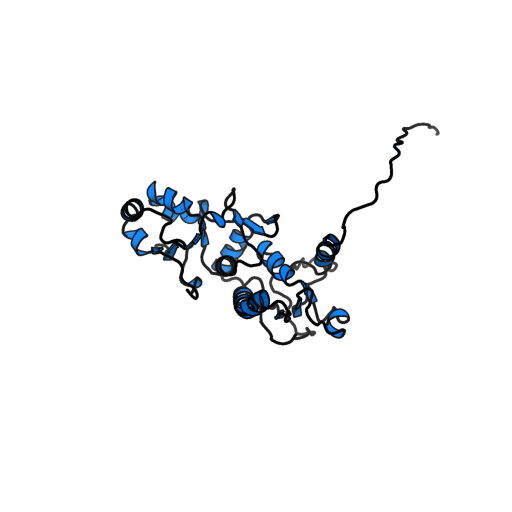 194 GLN A CA 1
ATOM 1622 C C . GLN A 1 194 ? -5.856 10.145 17.388 1.00 78.31 194 GLN A C 1
ATOM 1624 O O . GLN A 1 194 ? -4.669 9.971 17.662 1.00 78.31 194 GLN A O 1
ATOM 1629 N N . ASN A 1 195 ? -6.858 9.459 17.936 1.00 87.00 195 ASN A N 1
ATOM 1630 C CA . ASN A 1 195 ? -6.671 8.281 18.777 1.00 87.00 195 ASN A CA 1
ATOM 1631 C C . ASN A 1 195 ? -5.851 7.217 18.027 1.00 87.00 195 ASN A C 1
ATOM 1633 O O . ASN A 1 195 ? -5.759 7.234 16.796 1.00 87.00 195 ASN A O 1
ATOM 1637 N N . SER A 1 196 ? -5.307 6.251 18.754 1.00 92.06 196 SER A N 1
ATOM 1638 C CA . SER A 1 196 ? -4.635 5.080 18.191 1.00 92.06 196 SER A CA 1
ATOM 1639 C C . SER A 1 196 ? -5.602 3.935 17.898 1.00 92.06 196 SER A C 1
ATOM 1641 O O . SER A 1 196 ? -5.392 3.209 16.929 1.00 92.06 196 SER A O 1
ATOM 1643 N N . CYS A 1 197 ? -6.672 3.768 18.679 1.00 95.31 197 CYS A N 1
ATOM 1644 C CA . CYS A 1 197 ? -7.675 2.725 18.463 1.00 95.31 197 CYS A CA 1
ATOM 1645 C C . CYS A 1 197 ? -8.613 3.057 17.291 1.00 95.31 197 CYS A C 1
ATOM 1647 O O . CYS A 1 197 ? -9.576 3.815 17.441 1.00 95.31 197 CYS A O 1
ATOM 1649 N N . TRP A 1 198 ? -8.379 2.449 16.128 1.00 96.69 198 TRP A N 1
ATOM 1650 C CA . TRP A 1 198 ? -9.179 2.645 14.916 1.00 96.69 198 TRP A CA 1
ATOM 1651 C C . TRP A 1 198 ? -10.035 1.415 14.606 1.00 96.69 198 TRP A C 1
ATOM 1653 O O . TRP A 1 198 ? -9.536 0.301 14.440 1.00 96.69 198 TRP A O 1
ATOM 1663 N N . ILE A 1 199 ? -11.338 1.633 14.468 1.00 97.56 199 ILE A N 1
ATOM 1664 C CA . ILE A 1 199 ? -12.328 0.622 14.103 1.00 97.56 199 ILE A CA 1
ATOM 1665 C C . ILE A 1 199 ? -12.801 0.938 12.685 1.00 97.56 199 ILE A C 1
ATOM 1667 O O . ILE A 1 199 ? -13.599 1.856 12.474 1.00 97.56 199 ILE A O 1
ATOM 1671 N N . LEU A 1 200 ? -12.291 0.181 11.715 1.00 97.25 200 LEU A N 1
ATOM 1672 C CA . LEU A 1 200 ? -12.614 0.344 10.301 1.00 97.25 200 LEU A CA 1
ATOM 1673 C C . LEU A 1 200 ? -13.918 -0.403 9.987 1.00 97.25 200 LEU A C 1
ATOM 1675 O O . LEU A 1 200 ? -13.960 -1.634 10.058 1.00 97.25 200 LEU A O 1
ATOM 1679 N N . LYS A 1 201 ? -14.981 0.346 9.665 1.00 96.44 201 LYS A N 1
ATOM 1680 C CA . LYS A 1 201 ? -16.317 -0.183 9.336 1.00 96.44 201 LYS A CA 1
ATOM 1681 C C . LYS A 1 201 ? -16.560 -0.276 7.828 1.00 96.44 201 LYS A C 1
ATOM 1683 O O . LYS A 1 201 ? -16.147 0.604 7.071 1.00 96.44 201 LYS A O 1
ATOM 1688 N N . TYR A 1 202 ? -17.337 -1.272 7.429 1.00 96.06 202 TYR A N 1
ATOM 1689 C CA . TYR A 1 202 ? -18.150 -1.232 6.214 1.00 96.06 202 TYR A CA 1
ATOM 1690 C C . TYR A 1 202 ? -19.552 -0.696 6.563 1.00 96.06 202 TYR A C 1
ATOM 1692 O O . TYR A 1 202 ? -19.859 -0.464 7.736 1.00 96.06 202 TYR A O 1
ATOM 1700 N N . GLU A 1 203 ? -20.395 -0.444 5.563 1.00 94.19 203 GLU A N 1
ATOM 1701 C CA . GLU A 1 203 ? -21.755 0.090 5.767 1.00 94.19 203 GLU A CA 1
ATOM 1702 C C . GLU A 1 203 ? -22.644 -0.870 6.574 1.00 94.19 203 GLU A C 1
ATOM 1704 O O . GLU A 1 203 ? -23.433 -0.439 7.412 1.00 94.19 203 GLU A O 1
ATOM 1709 N N . ASP A 1 204 ? -22.445 -2.173 6.381 1.00 95.94 204 ASP A N 1
ATOM 1710 C CA . ASP A 1 204 ? -23.198 -3.270 6.990 1.00 95.94 204 ASP A CA 1
ATOM 1711 C C . ASP A 1 204 ? -22.536 -3.872 8.248 1.00 95.94 204 ASP A C 1
ATOM 1713 O O . ASP A 1 204 ? -23.034 -4.851 8.819 1.00 95.94 204 ASP A O 1
ATOM 1717 N N . SER A 1 205 ? -21.412 -3.303 8.699 1.00 96.44 205 SER A N 1
ATOM 1718 C CA . SER A 1 205 ? -20.690 -3.773 9.883 1.00 96.44 205 SER A CA 1
ATOM 1719 C C . SER A 1 205 ? -21.476 -3.531 11.176 1.00 96.44 205 SER A C 1
ATOM 1721 O O . SER A 1 205 ? -22.000 -2.446 11.431 1.00 96.44 205 SER A O 1
ATOM 1723 N N . LYS A 1 206 ? -21.478 -4.521 12.078 1.00 95.00 206 LYS A N 1
ATOM 1724 C CA . LYS A 1 206 ? -22.111 -4.406 13.403 1.00 95.00 206 LYS A CA 1
ATOM 1725 C C . LYS A 1 206 ? -21.262 -3.543 14.347 1.00 95.00 206 LYS A C 1
ATOM 1727 O O . LYS A 1 206 ? -20.208 -3.973 14.812 1.00 95.00 206 LYS A O 1
ATOM 1732 N N . ILE A 1 207 ? -21.742 -2.340 14.672 1.00 94.75 207 ILE A N 1
ATOM 1733 C CA . ILE A 1 207 ? -21.065 -1.382 15.565 1.00 94.75 207 ILE A CA 1
ATOM 1734 C C . ILE A 1 207 ? -21.700 -1.434 16.962 1.00 94.75 207 ILE A C 1
ATOM 1736 O O . ILE A 1 207 ? -22.910 -1.263 17.096 1.00 94.75 207 ILE A O 1
ATOM 1740 N N . LYS A 1 208 ? -20.897 -1.614 18.019 1.00 94.12 208 LYS A N 1
ATOM 1741 C CA . LYS A 1 208 ? -21.379 -1.520 19.410 1.00 94.12 208 LYS A CA 1
ATOM 1742 C C . LYS A 1 208 ? -21.551 -0.060 19.836 1.00 94.12 208 LYS A C 1
ATOM 1744 O O . LYS A 1 208 ? -20.706 0.769 19.515 1.00 94.12 208 LYS A O 1
ATOM 1749 N N . SER A 1 209 ? -22.588 0.233 20.627 1.00 93.31 209 SER A N 1
ATOM 1750 C CA . SER A 1 209 ? -22.889 1.599 21.100 1.00 93.31 209 SER A CA 1
ATOM 1751 C C . SER A 1 209 ? -21.694 2.273 21.786 1.00 93.31 209 SER A C 1
ATOM 1753 O O . SER A 1 209 ? -21.362 3.408 21.457 1.00 93.31 209 SER A O 1
ATOM 1755 N N . ILE A 1 210 ? -20.989 1.541 22.660 1.00 93.44 210 ILE A N 1
ATOM 1756 C CA . ILE A 1 210 ? -19.831 2.050 23.414 1.00 93.44 210 ILE A CA 1
ATOM 1757 C C . ILE A 1 210 ? -18.712 2.608 22.517 1.00 93.44 210 ILE A C 1
ATOM 1759 O O . ILE A 1 210 ? -18.072 3.591 22.873 1.00 93.44 210 ILE A O 1
ATOM 1763 N N . TRP A 1 211 ? -18.518 2.042 21.319 1.00 93.81 211 TRP A N 1
ATOM 1764 C CA . TRP A 1 211 ? -17.509 2.512 20.362 1.00 93.81 211 TRP A CA 1
ATOM 1765 C C . TRP A 1 211 ? -17.880 3.850 19.705 1.00 93.81 211 TRP A C 1
ATOM 1767 O O . TRP A 1 211 ? -17.005 4.522 19.172 1.00 93.81 211 TRP A O 1
ATOM 1777 N N . LYS A 1 212 ? -19.167 4.231 19.706 1.00 88.19 212 LYS A N 1
ATOM 1778 C CA . LYS A 1 212 ? -19.639 5.527 19.187 1.00 88.19 212 LYS A CA 1
ATOM 1779 C C . LYS A 1 212 ? -19.683 6.612 20.267 1.00 88.19 212 LYS A C 1
ATOM 1781 O O . LYS A 1 212 ? -19.509 7.785 19.940 1.00 88.19 212 LYS A O 1
ATOM 1786 N N . SER A 1 213 ? -19.961 6.231 21.517 1.00 87.00 213 SER A N 1
ATOM 1787 C CA . SER A 1 213 ? -20.111 7.166 22.638 1.00 87.00 213 SER A CA 1
ATOM 1788 C C . SER A 1 213 ? -18.779 7.577 23.269 1.00 87.00 213 SER A C 1
ATOM 1790 O O . SER A 1 213 ? -18.635 8.725 23.668 1.00 87.00 213 SER A O 1
ATOM 1792 N N . ASP A 1 214 ? -17.803 6.668 23.350 1.00 88.00 214 ASP A N 1
ATOM 1793 C CA . ASP A 1 214 ? -16.508 6.909 24.004 1.00 88.00 214 ASP A CA 1
ATOM 1794 C C . ASP A 1 214 ? -15.440 7.331 22.974 1.00 88.00 214 ASP A C 1
ATOM 1796 O O . ASP A 1 214 ? -14.534 6.577 22.613 1.00 88.00 214 ASP A O 1
ATOM 1800 N N . GLN A 1 215 ? -15.597 8.550 22.444 1.00 83.94 215 GLN A N 1
ATOM 1801 C CA . GLN A 1 215 ? -14.751 9.101 21.371 1.00 83.94 215 GLN A CA 1
ATOM 1802 C C . GLN A 1 215 ? -13.319 9.440 21.816 1.00 83.94 215 GLN A C 1
ATOM 1804 O O . GLN A 1 215 ? -12.476 9.723 20.969 1.00 83.94 215 GLN A O 1
ATOM 1809 N N . GLU A 1 216 ? -13.023 9.385 23.115 1.00 83.31 216 GLU A N 1
ATOM 1810 C CA . GLU A 1 216 ? -11.659 9.506 23.648 1.00 83.31 216 GLU A CA 1
ATOM 1811 C C . GLU A 1 216 ? -10.877 8.189 23.529 1.00 83.31 216 GLU A C 1
ATOM 1813 O O . GLU A 1 216 ? -9.651 8.202 23.467 1.00 83.31 216 GLU A O 1
ATOM 1818 N N . LYS A 1 217 ? -11.574 7.043 23.475 1.00 88.50 217 LYS A N 1
ATOM 1819 C CA . LYS A 1 217 ? -10.947 5.710 23.426 1.00 88.50 217 LYS A CA 1
ATOM 1820 C C . LYS A 1 217 ? -11.087 4.991 22.093 1.00 88.50 217 LYS A C 1
ATOM 1822 O O . LYS A 1 217 ? -10.374 4.010 21.885 1.00 88.50 217 LYS A O 1
ATOM 1827 N N . TYR A 1 218 ? -11.996 5.427 21.216 1.00 92.00 218 TYR A N 1
ATOM 1828 C CA . TYR A 1 218 ? -12.298 4.758 19.948 1.00 92.00 218 TYR A CA 1
ATOM 1829 C C . TYR A 1 218 ? -12.512 5.753 18.797 1.00 92.00 218 TYR A C 1
ATOM 1831 O O . TYR A 1 218 ? -13.341 6.656 18.882 1.00 92.00 218 TYR A O 1
ATOM 1839 N N . THR A 1 219 ? -11.839 5.522 17.668 1.00 92.00 219 THR A N 1
ATOM 1840 C CA . THR A 1 219 ? -12.131 6.160 16.374 1.00 92.00 219 THR A CA 1
ATOM 1841 C C . THR A 1 219 ? -12.868 5.159 15.479 1.00 92.00 219 THR A C 1
ATOM 1843 O O . THR A 1 219 ? -12.253 4.245 14.934 1.00 92.00 219 THR A O 1
ATOM 1846 N N . VAL A 1 220 ? -14.187 5.309 15.307 1.00 93.56 220 VAL A N 1
ATOM 1847 C CA . VAL A 1 220 ? -14.991 4.490 14.372 1.00 93.56 220 VAL A CA 1
ATOM 1848 C C . VAL A 1 220 ? -15.138 5.224 13.040 1.00 93.56 220 VAL A C 1
ATOM 1850 O O . VAL A 1 220 ? -15.782 6.269 12.985 1.00 93.56 220 VAL A O 1
ATOM 1853 N N . VAL A 1 221 ? -14.574 4.676 11.962 1.00 93.88 221 VAL A N 1
ATOM 1854 C CA . VAL A 1 221 ? -14.487 5.342 10.645 1.00 93.88 221 VAL A CA 1
ATOM 1855 C C . VAL A 1 221 ? -14.684 4.352 9.489 1.00 93.88 221 VAL A C 1
ATOM 1857 O O . VAL A 1 221 ? -14.398 3.165 9.657 1.00 93.88 221 VAL A O 1
ATOM 1860 N N . PRO A 1 222 ? -15.180 4.785 8.311 1.00 95.25 222 PRO A N 1
ATOM 1861 C CA . PRO A 1 222 ? -15.285 3.918 7.133 1.00 95.25 222 PRO A CA 1
ATOM 1862 C C . PRO A 1 222 ? -13.931 3.316 6.737 1.00 95.25 222 PRO A C 1
ATOM 1864 O O . PRO A 1 222 ? -12.909 3.987 6.860 1.00 95.25 222 PRO A O 1
ATOM 1867 N N . PHE A 1 223 ? -13.910 2.099 6.186 1.00 95.88 223 PHE A N 1
ATOM 1868 C CA . PHE A 1 223 ? -12.675 1.431 5.747 1.00 95.88 223 PHE A CA 1
ATOM 1869 C C . PHE A 1 223 ? -11.797 2.318 4.845 1.00 95.88 223 PHE A C 1
ATOM 1871 O O . PHE A 1 223 ? -10.593 2.429 5.066 1.00 95.88 223 PHE A O 1
ATOM 1878 N N . ARG A 1 224 ? -12.414 3.049 3.905 1.00 94.31 224 ARG A N 1
ATOM 1879 C CA . ARG A 1 224 ? -11.748 4.014 3.007 1.00 94.31 224 ARG A CA 1
ATOM 1880 C C . ARG A 1 224 ? -10.885 5.063 3.718 1.00 94.31 224 ARG A C 1
ATOM 1882 O O . ARG A 1 224 ? -9.949 5.565 3.105 1.00 94.31 224 ARG A O 1
ATOM 1889 N N . PHE A 1 225 ? -11.154 5.377 4.988 1.00 94.38 225 PHE A N 1
ATOM 1890 C CA . PHE A 1 225 ? -10.379 6.345 5.767 1.00 94.38 225 PHE A CA 1
ATOM 1891 C C . PHE A 1 225 ? -8.887 5.996 5.839 1.00 94.38 225 PHE A C 1
ATOM 1893 O O . PHE A 1 225 ? -8.051 6.888 5.691 1.00 94.38 225 PHE A O 1
ATOM 1900 N N . VAL A 1 226 ? -8.531 4.716 6.029 1.00 95.81 226 VAL A N 1
ATOM 1901 C CA . VAL A 1 226 ? -7.111 4.322 6.107 1.00 95.81 226 VAL A CA 1
ATOM 1902 C C . VAL A 1 226 ? -6.416 4.494 4.754 1.00 95.81 226 VAL A C 1
ATOM 1904 O O . VAL A 1 226 ? -5.278 4.956 4.709 1.00 95.81 226 VAL A O 1
ATOM 1907 N N . LEU A 1 227 ? -7.125 4.215 3.655 1.00 96.62 227 LEU A N 1
ATOM 1908 C CA . LEU A 1 227 ? -6.615 4.374 2.291 1.00 96.62 227 LEU A CA 1
ATOM 1909 C C . LEU A 1 227 ? -6.429 5.852 1.925 1.00 96.62 227 LEU A C 1
ATOM 1911 O O . LEU A 1 227 ? -5.368 6.210 1.423 1.00 96.62 227 LEU A O 1
ATOM 1915 N N . GLU A 1 228 ? -7.390 6.720 2.266 1.00 95.38 228 GLU A N 1
ATOM 1916 C CA . GLU A 1 228 ? -7.241 8.182 2.157 1.00 95.38 228 GLU A CA 1
ATOM 1917 C C . GLU A 1 228 ? -6.021 8.681 2.953 1.00 95.38 228 GLU A C 1
ATOM 1919 O O . GLU A 1 228 ? -5.238 9.484 2.445 1.00 95.38 228 GLU A O 1
ATOM 1924 N N . CYS A 1 229 ? -5.815 8.188 4.182 1.00 94.88 229 CYS A N 1
ATOM 1925 C CA . CYS A 1 229 ? -4.658 8.574 4.994 1.00 94.88 229 CYS A CA 1
ATOM 1926 C C . CYS A 1 229 ? -3.328 8.161 4.340 1.00 94.88 229 CYS A C 1
ATOM 1928 O O . CYS A 1 229 ? -2.393 8.963 4.297 1.00 94.88 229 CYS A O 1
ATOM 1930 N N . ILE A 1 230 ? -3.238 6.932 3.812 1.00 96.62 230 ILE A N 1
ATOM 1931 C CA . ILE A 1 230 ? -2.033 6.429 3.133 1.00 96.62 230 ILE A CA 1
ATOM 1932 C C . ILE A 1 230 ? -1.787 7.202 1.828 1.00 96.62 230 ILE A C 1
ATOM 1934 O O . ILE A 1 230 ? -0.671 7.673 1.612 1.00 96.62 230 ILE A O 1
ATOM 1938 N N . ALA A 1 231 ? -2.813 7.388 0.990 1.00 96.38 231 ALA A N 1
ATOM 1939 C CA . ALA A 1 231 ? -2.712 8.086 -0.295 1.00 96.38 231 ALA A CA 1
ATOM 1940 C C . ALA A 1 231 ? -2.315 9.565 -0.145 1.00 96.38 231 ALA A C 1
ATOM 1942 O O . ALA A 1 231 ? -1.609 10.110 -0.990 1.00 96.38 231 ALA A O 1
ATOM 1943 N N . ARG A 1 232 ? -2.722 10.215 0.950 1.00 94.19 232 ARG A N 1
ATOM 1944 C CA . ARG A 1 232 ? -2.316 11.592 1.287 1.00 94.19 232 ARG A CA 1
ATOM 1945 C C . ARG A 1 232 ? -0.997 11.659 2.061 1.00 94.19 232 ARG A C 1
ATOM 1947 O O . ARG A 1 232 ? -0.486 12.751 2.296 1.00 94.19 232 ARG A O 1
ATOM 1954 N N . TYR A 1 233 ? -0.469 10.511 2.493 1.00 93.94 233 TYR A N 1
ATOM 1955 C CA . TYR A 1 233 ? 0.617 10.387 3.469 1.00 93.94 233 TYR A CA 1
ATOM 1956 C C . TYR A 1 233 ? 0.414 11.302 4.698 1.00 93.94 233 TYR A C 1
ATOM 1958 O O . TYR A 1 233 ? 1.318 12.011 5.154 1.00 93.94 233 TYR A O 1
ATOM 1966 N N . GLN A 1 234 ? -0.820 11.319 5.210 1.00 91.75 234 GLN A N 1
ATOM 1967 C CA . GLN A 1 234 ? -1.272 12.202 6.283 1.00 91.75 234 GLN A CA 1
ATOM 1968 C C . GLN A 1 234 ? -2.365 11.523 7.110 1.00 91.75 234 GLN A C 1
ATOM 1970 O O . GLN A 1 234 ? -3.382 11.093 6.575 1.00 91.75 234 GLN A O 1
ATOM 1975 N N . ILE A 1 235 ? -2.197 11.484 8.431 1.00 90.19 235 ILE A N 1
ATOM 1976 C CA . ILE A 1 235 ? -3.252 11.051 9.350 1.00 90.19 235 ILE A CA 1
ATOM 1977 C C . ILE A 1 235 ? -4.347 12.134 9.379 1.00 90.19 235 ILE A C 1
ATOM 1979 O O . ILE A 1 235 ? -4.107 13.263 9.817 1.00 90.19 235 ILE A O 1
ATOM 1983 N N . LEU A 1 236 ? -5.535 11.816 8.861 1.00 86.56 236 LEU A N 1
ATOM 1984 C CA . LEU A 1 236 ? -6.652 12.759 8.732 1.00 86.56 236 LEU A CA 1
ATOM 1985 C C . LEU A 1 236 ? -7.425 12.924 10.057 1.00 86.56 236 LEU A C 1
ATOM 1987 O O . LEU A 1 236 ? -7.569 11.953 10.799 1.00 86.56 236 LEU A O 1
ATOM 1991 N N . PRO A 1 237 ? -7.979 14.110 10.371 1.00 78.88 237 PRO A N 1
ATOM 1992 C CA . PRO A 1 237 ? -8.826 14.301 11.552 1.00 78.88 237 PRO A CA 1
ATOM 1993 C C . PRO A 1 237 ? -10.205 13.634 11.378 1.00 78.88 237 PRO A C 1
ATOM 1995 O O . PRO A 1 237 ? -10.742 13.626 10.268 1.00 78.88 237 PRO A O 1
ATOM 1998 N N . ILE A 1 238 ? -10.811 13.137 12.471 1.00 67.56 238 ILE A N 1
ATOM 1999 C CA . ILE A 1 238 ? -12.121 12.443 12.447 1.00 67.56 238 ILE A CA 1
ATOM 2000 C C . ILE A 1 238 ? -13.180 13.256 11.685 1.00 67.56 238 ILE A C 1
ATOM 2002 O O . ILE A 1 238 ? -13.882 12.709 10.835 1.00 67.56 238 ILE A O 1
ATOM 2006 N N . ASP A 1 239 ? -13.283 14.563 11.944 1.00 61.84 239 ASP A N 1
ATOM 2007 C CA . ASP A 1 239 ? -14.369 15.400 11.412 1.00 61.84 239 ASP A CA 1
ATOM 2008 C C . ASP A 1 239 ? -14.383 15.529 9.874 1.00 61.84 239 ASP A C 1
ATOM 2010 O O . ASP A 1 239 ? -15.429 15.850 9.311 1.00 61.84 239 ASP A O 1
ATOM 2014 N N . MET A 1 240 ? -13.289 15.210 9.163 1.00 50.28 240 MET A N 1
ATOM 2015 C CA . MET A 1 240 ? -13.307 15.170 7.690 1.00 50.28 240 MET A CA 1
ATOM 2016 C C . MET A 1 240 ? -14.118 13.995 7.118 1.00 50.28 240 MET A C 1
ATOM 2018 O O . MET A 1 240 ? -14.570 14.091 5.981 1.00 50.28 240 MET A O 1
ATOM 2022 N N . THR A 1 241 ? -14.354 12.925 7.888 1.00 47.16 241 THR A N 1
ATOM 2023 C CA . THR A 1 241 ? -15.137 11.758 7.422 1.00 47.16 241 THR A CA 1
ATOM 2024 C C . THR A 1 241 ? -16.637 12.031 7.298 1.00 47.16 241 THR A C 1
ATOM 2026 O O . THR A 1 241 ? -17.308 11.410 6.481 1.00 47.16 241 THR A O 1
ATOM 2029 N N . LYS A 1 242 ? -17.176 13.012 8.036 1.00 40.22 242 LYS A N 1
ATOM 2030 C CA . LYS A 1 242 ? -18.603 13.374 7.957 1.00 40.22 242 LYS A CA 1
ATOM 2031 C C . LYS A 1 242 ? -18.982 13.911 6.568 1.00 40.22 242 LYS A C 1
ATOM 2033 O O . LYS A 1 242 ? -20.002 13.520 6.015 1.00 40.22 242 LYS A O 1
ATOM 2038 N N . ARG A 1 243 ? -18.095 14.706 5.951 1.00 34.53 243 ARG A N 1
ATOM 2039 C CA . ARG A 1 243 ? -18.290 15.284 4.606 1.00 34.53 243 ARG A CA 1
ATOM 2040 C C . ARG A 1 243 ? -18.289 14.267 3.458 1.00 34.53 243 ARG A C 1
ATOM 2042 O O . ARG A 1 243 ? -18.716 14.621 2.360 1.00 34.53 243 ARG A O 1
ATOM 2049 N N . SER A 1 244 ? -17.771 13.054 3.660 1.00 36.56 244 SER A N 1
ATOM 2050 C CA . SER A 1 244 ? -17.853 11.983 2.655 1.00 36.56 244 SER A CA 1
ATOM 2051 C C . SER A 1 244 ? -19.142 11.171 2.770 1.00 36.56 244 SER A C 1
ATOM 2053 O O . SER A 1 244 ? -19.683 10.785 1.738 1.00 36.56 244 SER A O 1
ATOM 2055 N N . ASP A 1 245 ? -19.656 10.963 3.986 1.00 38.34 245 ASP A N 1
ATOM 2056 C CA . ASP A 1 245 ? -20.877 10.178 4.210 1.00 38.34 245 ASP A CA 1
ATOM 2057 C C . ASP A 1 245 ? -22.138 10.959 3.746 1.00 38.34 245 ASP A C 1
ATOM 2059 O O . ASP A 1 245 ? -23.077 10.356 3.230 1.00 38.34 245 ASP A O 1
ATOM 2063 N N . GLU A 1 246 ? -22.131 12.301 3.801 1.00 34.81 246 GLU A N 1
ATOM 2064 C CA . GLU A 1 246 ? -23.243 13.169 3.346 1.00 34.81 246 GLU A CA 1
ATOM 2065 C C . GLU A 1 246 ? -23.463 13.200 1.817 1.00 34.81 246 GLU A C 1
ATOM 2067 O O . GLU A 1 246 ? -24.553 13.534 1.362 1.00 34.81 246 GLU A O 1
ATOM 2072 N N . LYS A 1 247 ? -22.468 12.838 0.993 1.00 31.77 247 LYS A N 1
ATOM 2073 C CA . LYS A 1 247 ? -22.548 12.965 -0.482 1.00 31.77 247 LYS A CA 1
ATOM 2074 C C . LYS A 1 247 ? -23.251 11.812 -1.210 1.00 31.77 247 LYS A C 1
ATOM 2076 O O . LYS A 1 247 ? -23.242 11.774 -2.438 1.00 31.77 247 LYS A O 1
ATOM 2081 N N . SER A 1 248 ? -23.832 10.869 -0.477 1.00 31.56 248 SER A N 1
ATOM 2082 C CA . SER A 1 248 ? -24.456 9.662 -1.036 1.00 31.56 248 SER A CA 1
ATOM 2083 C C . SER A 1 248 ? -25.983 9.743 -1.178 1.00 31.56 248 SER A C 1
ATOM 2085 O O . SER A 1 248 ? -26.586 8.777 -1.637 1.00 31.56 248 SER A O 1
ATOM 2087 N N . ASN A 1 249 ? -26.610 10.871 -0.811 1.00 31.09 249 ASN A N 1
ATOM 2088 C CA . ASN A 1 249 ? -28.038 10.895 -0.471 1.00 31.09 249 ASN A CA 1
ATOM 2089 C C . ASN A 1 249 ? -28.926 11.885 -1.258 1.00 31.09 249 ASN A C 1
ATOM 2091 O O . ASN A 1 249 ? -30.037 12.158 -0.815 1.00 31.09 249 ASN A O 1
ATOM 2095 N N . ASP A 1 250 ? -28.487 12.374 -2.425 1.00 29.81 250 ASP A N 1
ATOM 2096 C CA . ASP A 1 250 ? -29.319 13.187 -3.333 1.00 29.81 250 ASP A CA 1
ATOM 2097 C C . ASP A 1 250 ? -29.649 12.429 -4.632 1.00 29.81 250 ASP A C 1
ATOM 2099 O O . ASP A 1 250 ? -28.963 12.530 -5.653 1.00 29.81 250 ASP A O 1
ATOM 2103 N N . GLY A 1 251 ? -30.738 11.654 -4.574 1.00 24.80 251 GLY A N 1
ATOM 2104 C CA . GLY A 1 251 ? -31.495 11.194 -5.743 1.00 24.80 251 GLY A CA 1
ATOM 2105 C C . GLY A 1 251 ? -32.482 12.271 -6.231 1.00 24.80 251 GLY A C 1
ATOM 2106 O O . GLY A 1 251 ? -32.794 13.202 -5.490 1.00 24.80 251 GLY A O 1
ATOM 2107 N N . PRO A 1 252 ? -32.962 12.208 -7.485 1.00 36.22 252 PRO A N 1
ATOM 2108 C CA . PRO A 1 252 ? -33.381 13.413 -8.197 1.00 36.22 252 PRO A CA 1
ATOM 2109 C C . PRO A 1 252 ? -34.835 13.844 -7.952 1.00 36.22 252 PRO A C 1
ATOM 2111 O O . PRO A 1 252 ? -35.755 13.037 -8.058 1.00 36.22 252 PRO A O 1
ATOM 2114 N N . GLY A 1 253 ? -35.040 15.161 -7.826 1.00 25.09 253 GLY A N 1
ATOM 2115 C CA . GLY A 1 253 ? -36.280 15.816 -8.258 1.00 25.09 253 GLY A CA 1
ATOM 2116 C C . GLY A 1 253 ? -36.920 16.799 -7.276 1.00 25.09 253 GLY A C 1
ATOM 2117 O O . GLY A 1 253 ? -37.742 16.404 -6.461 1.00 25.09 253 GLY A O 1
ATOM 2118 N N . SER A 1 254 ? -36.669 18.099 -7.467 1.00 27.81 254 SER A N 1
ATOM 2119 C CA . SER A 1 254 ? -37.743 19.107 -7.536 1.00 27.81 254 SER A CA 1
ATOM 2120 C C . SER A 1 254 ? -37.202 20.449 -8.038 1.00 27.81 254 SER A C 1
ATOM 2122 O O . SER A 1 254 ? -36.358 21.084 -7.409 1.00 27.81 254 SER A O 1
ATOM 2124 N N . THR A 1 255 ? -37.690 20.897 -9.192 1.00 29.31 255 THR A N 1
ATOM 2125 C CA . THR A 1 255 ? -37.420 22.232 -9.737 1.00 29.31 255 THR A CA 1
ATOM 2126 C C . THR A 1 255 ? -38.349 23.272 -9.122 1.00 29.31 255 THR A C 1
ATOM 2128 O O . THR A 1 255 ? -39.561 23.149 -9.281 1.00 29.31 255 THR A O 1
ATOM 2131 N N . THR A 1 256 ? -37.818 24.385 -8.601 1.00 29.23 256 THR A N 1
ATOM 2132 C CA . THR A 1 256 ? -38.553 25.662 -8.683 1.00 29.23 256 THR A CA 1
ATOM 2133 C C . THR A 1 256 ? -37.624 26.853 -8.932 1.00 29.23 256 THR A C 1
ATOM 2135 O O . THR A 1 256 ? -36.507 26.912 -8.428 1.00 29.23 256 THR A O 1
ATOM 2138 N N . ARG A 1 257 ? -38.121 27.795 -9.745 1.00 27.98 257 ARG A N 1
ATOM 2139 C CA . ARG A 1 257 ? -37.576 29.141 -10.022 1.00 27.98 257 ARG A CA 1
ATOM 2140 C C . ARG A 1 257 ? -37.290 29.879 -8.694 1.00 27.98 257 ARG A C 1
ATOM 2142 O O . ARG A 1 257 ? -37.996 29.647 -7.724 1.00 27.98 257 ARG A O 1
ATOM 2149 N N . GLY A 1 258 ? -36.321 30.784 -8.555 1.00 25.28 258 GLY A N 1
ATOM 2150 C CA . GLY A 1 258 ? -35.688 31.644 -9.556 1.00 25.28 258 GLY A CA 1
ATOM 2151 C C . GLY A 1 258 ? -36.190 33.085 -9.392 1.00 25.28 258 GLY A C 1
ATOM 2152 O O . GLY A 1 258 ? -37.300 33.383 -9.819 1.00 25.28 258 GLY A O 1
ATOM 2153 N N . SER A 1 259 ? -35.388 33.965 -8.782 1.00 27.58 259 SER A N 1
ATOM 2154 C CA . SER A 1 259 ? -35.589 35.423 -8.808 1.00 27.58 259 SER A CA 1
ATOM 2155 C C . SER A 1 259 ? -34.280 36.158 -8.512 1.00 27.58 259 SER A C 1
ATOM 2157 O O . SER A 1 259 ? -33.594 35.864 -7.534 1.00 27.58 259 SER A O 1
ATOM 2159 N N . THR A 1 260 ? -33.931 37.097 -9.384 1.00 29.61 260 THR A N 1
ATOM 2160 C CA . THR A 1 260 ? -32.741 37.948 -9.308 1.00 29.61 260 THR A CA 1
ATOM 2161 C C . THR A 1 260 ? -33.136 39.315 -8.760 1.00 29.61 260 THR A C 1
ATOM 2163 O O . THR A 1 260 ? -34.028 39.934 -9.324 1.00 29.61 260 THR A O 1
ATOM 2166 N N . THR A 1 261 ? -32.410 39.853 -7.779 1.00 30.53 261 THR A N 1
ATOM 2167 C CA . THR A 1 261 ? -32.314 41.313 -7.578 1.00 30.53 261 THR A CA 1
ATOM 2168 C C . THR A 1 261 ? -30.975 41.670 -6.947 1.00 30.53 261 THR A C 1
ATOM 2170 O O . THR A 1 261 ? -30.713 41.316 -5.799 1.00 30.53 261 THR A O 1
ATOM 2173 N N . GLY A 1 262 ? -30.146 42.410 -7.681 1.00 26.17 262 GLY A N 1
ATOM 2174 C CA . GLY A 1 262 ? -29.136 43.281 -7.083 1.00 26.17 262 GLY A CA 1
ATOM 2175 C C . GLY A 1 262 ? -29.699 44.698 -6.959 1.00 26.17 262 GLY A C 1
ATOM 2176 O O . GLY A 1 262 ? -30.569 45.079 -7.739 1.00 26.17 262 GLY A O 1
ATOM 2177 N N . SER A 1 263 ? -29.197 45.484 -6.008 1.00 29.77 263 SER A N 1
ATOM 2178 C CA . SER A 1 263 ? -29.403 46.936 -5.992 1.00 29.77 263 SER A CA 1
ATOM 2179 C C . SER A 1 263 ? -28.206 47.636 -5.353 1.00 29.77 263 SER A C 1
ATOM 2181 O O . SER A 1 263 ? -27.655 47.168 -4.356 1.00 29.77 263 SER A O 1
ATOM 2183 N N . THR A 1 264 ? -27.786 48.742 -5.961 1.00 30.94 264 THR A N 1
ATOM 2184 C CA . THR A 1 264 ? -26.578 49.507 -5.632 1.00 30.94 264 THR A CA 1
ATOM 2185 C C . THR A 1 264 ? -26.901 50.893 -5.072 1.00 30.94 264 THR A C 1
ATOM 2187 O O . THR A 1 264 ? -27.480 51.707 -5.780 1.00 30.94 264 THR A O 1
ATOM 2190 N N . SER A 1 265 ? -26.336 51.180 -3.892 1.00 27.91 265 SER A N 1
ATOM 2191 C CA . SER A 1 265 ? -25.620 52.431 -3.548 1.00 27.91 265 SER A CA 1
ATOM 2192 C C . SER A 1 265 ? -26.354 53.774 -3.301 1.00 27.91 265 SER A C 1
ATOM 2194 O O . SER A 1 265 ? -27.248 54.172 -4.035 1.00 27.91 265 SER A O 1
ATOM 2196 N N . LYS A 1 266 ? -25.744 54.549 -2.370 1.00 30.83 266 LYS A N 1
ATOM 2197 C CA . LYS A 1 266 ? -25.957 55.979 -1.983 1.00 30.83 266 LYS A CA 1
ATOM 2198 C C . LYS A 1 266 ? -27.220 56.227 -1.122 1.00 30.83 266 LYS A C 1
ATOM 2200 O O . LYS A 1 266 ? -28.201 55.521 -1.287 1.00 30.83 266 LYS A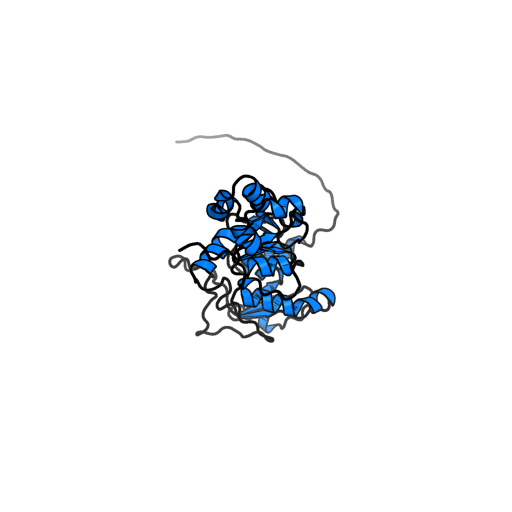 O 1
ATOM 2205 N N . THR A 1 267 ? -27.264 57.112 -0.112 1.00 28.77 267 THR A N 1
ATOM 2206 C CA . THR A 1 267 ? -26.632 58.438 0.159 1.00 28.77 267 THR A CA 1
ATOM 2207 C C . THR A 1 267 ? -26.640 58.702 1.699 1.00 28.77 267 THR A C 1
ATOM 2209 O O . THR A 1 267 ? -27.456 58.070 2.359 1.00 28.77 267 THR A O 1
ATOM 2212 N N . GLN A 1 268 ? -25.959 59.655 2.372 1.00 29.73 268 GLN A N 1
ATOM 2213 C CA . GLN A 1 268 ? -24.608 60.291 2.370 1.00 29.73 268 GLN A CA 1
ATOM 2214 C C . GLN A 1 268 ? -24.627 61.435 3.448 1.00 29.73 268 GLN A C 1
ATOM 2216 O O . GLN A 1 268 ? -25.722 61.917 3.714 1.00 29.73 268 GLN A O 1
ATOM 2221 N N . ILE A 1 269 ? -23.475 61.949 3.953 1.00 30.89 269 ILE A N 1
ATOM 2222 C CA . ILE A 1 269 ? -23.330 63.218 4.763 1.00 30.89 269 ILE A CA 1
ATOM 2223 C C . ILE A 1 269 ? -23.832 63.086 6.240 1.00 30.89 269 ILE A C 1
ATOM 2225 O O . ILE A 1 269 ? -24.724 62.281 6.476 1.00 30.89 269 ILE A O 1
ATOM 2229 N N . SER A 1 270 ? -23.342 63.725 7.327 1.00 28.52 270 SER A N 1
ATOM 2230 C CA . SER A 1 270 ? -22.334 64.771 7.712 1.00 28.52 270 SER A CA 1
ATOM 2231 C C . SER A 1 270 ? -21.822 64.461 9.153 1.00 28.52 270 SER A C 1
ATOM 2233 O O . SER A 1 270 ? -22.388 63.567 9.778 1.00 28.52 270 SER A O 1
ATOM 2235 N N . VAL A 1 271 ? -20.846 65.124 9.800 1.00 40.69 271 VAL A N 1
ATOM 2236 C CA . VAL A 1 271 ? -20.034 66.348 9.561 1.00 40.69 271 VAL A CA 1
ATOM 2237 C C . VAL A 1 271 ? -18.559 65.975 9.718 1.00 40.69 271 VAL A C 1
ATOM 2239 O O . VAL A 1 271 ? -18.269 65.247 10.692 1.00 40.69 271 VAL A O 1
#

Secondary structure (DSSP, 8-state):
------EEESSTTSS-HHHHHHS-HHHHTTEEES--TT--GGG-SEEEE-GGGB-STTEEE--TT-HHHHHHHHSSSEEEETHHHHHHHH-GGGGT-GGGGS--EEEETTEEETTHHHHHHHHHHTTPPPTTTT-EEEEPP-S-HHHHHHHHHHHHHHHHTT-EE-SS-----TTPPPPTTS---TT-TTSPPPPSEEEEE-TT----HHHHH-TTT-EEEETHHHHHHHHTTS---GGGGHHHHGGG-----------------------

Sequence (271 aa):
MPRPYKILAVRPDCLTTEQKKMIPRRIRRKITWGYKPNMDLNKYTHIVVPKKYMKKENTLLVKDDDLFIWQCVASLANIMPETWFDAILESDNYFEKDHVHMLIHMEYNTNVHNETLLKLKTHLHMGRPRFLTNAKITILDTQNKEISKKKKEWEDIIHSFGAEIHSKPKPDNEKTLLPYNSMYSYKDGKKKVQNSCWILKYEDSKIKSIWKSDQEKYTVVPFRFVLECIARYQILPIDMTKRSDEKSNDGPGSTTRGSTTGSTSKTQISV

Organism: Caenorhabditis briggsae (NCBI:txid6238)

Foldseek 3Di:
DPDPAAEEAQALVLDDPVLLVLQDPVVSVRYDHHDDPPPPQQVGQEYADEPVQDDPPLEGEDEPQCLPVLSVLLHLHFYFYSCLSVVSSVDVVSVVVVPVGTRQWYDYPNDIAGRLSVVQNVCVVVVHQFLQALAAEEEFDDPPPVVNVCVVSVQVSLVSSRYHYDPDWDWDDPPRDAGPQFDDPVPDPPDDTDHRGEYADDPRGDDDPCQVPPRNTHQYAHNCQSVVCSNNSHNDDSVVRVVVVVPPDDDDDDDDDDDDDDDDDDDDDDD

pLDDT: mean 83.68, std 21.87, range [24.8, 98.5]